Protein AF-A0A8J4BRI2-F1 (afdb_monomer)

Foldseek 3Di:
DDPVVCCVPAVVADPVLLVVQCQQQPPPCCCSGVCSVPVVSSCVLVVLLVPDDLVLLVCCQPPVVPGDDHDCSQKDWDQDDDPSPDIGIDGRHNVSVVSSVVNVQVVVVVLVQVPFDWKFFPDAFDDDDDPDRDTDTDGQQAPGEAEDCDLLVLLVDDARYKYAHPDCPQQAARIDGEAAEGEDEDADADQAGPAVSVVSNRVSHNDQHEYEYEYEPVCQVPHDDHPPDDSSYTYMYGYDPPD

Mean predicted aligned error: 14.37 Å

Radius of gyration: 24.37 Å; Cα contacts (8 Å, |Δi|>4): 389; chains: 1; bounding box: 52×41×73 Å

Sequence (243 aa):
MSRFLRIRLYPHLSDATVRDLVWKWDNIPRYVFEKAMETPAQDSLKEALEQCEWQDVINCISAPDSAPHTSHKLVHLEVVGNHYDEKVMKPASPYVMEEMERKAGTDHIRQLQSLIHLVRQLGAPKTAHSSEDKVIPFKLQCAGVHKFYKLEEVRQQVNEIYCVPPSHNFPAVDSIMQPEFLFQITTTQKSKVPLDGLLAASRQLHGTPKLCFVVPSQIFKEYKFVNGIPEDMEQWVLEVPYL

Structure (mmCIF, N/CA/C/O backbone):
data_AF-A0A8J4BRI2-F1
#
_entry.id   AF-A0A8J4BRI2-F1
#
loop_
_atom_site.group_PDB
_atom_site.id
_atom_site.type_symbol
_atom_site.label_atom_id
_atom_site.label_alt_id
_atom_site.label_comp_id
_atom_site.label_asym_id
_atom_site.label_entity_id
_atom_site.label_seq_id
_atom_site.pdbx_PDB_ins_code
_atom_site.Cartn_x
_atom_site.Cartn_y
_atom_site.Cartn_z
_atom_site.occupancy
_atom_site.B_iso_or_equiv
_atom_site.auth_seq_id
_atom_site.auth_comp_id
_atom_site.auth_asym_id
_atom_site.auth_atom_id
_atom_site.pdbx_PDB_model_num
ATOM 1 N N . MET A 1 1 ? 18.956 -9.392 -24.927 1.00 59.81 1 MET A N 1
ATOM 2 C CA . MET A 1 1 ? 19.820 -9.169 -26.117 1.00 59.81 1 MET A CA 1
ATOM 3 C C . MET A 1 1 ? 21.283 -9.190 -25.686 1.00 59.81 1 MET A C 1
ATOM 5 O O . MET A 1 1 ? 21.583 -8.616 -24.646 1.00 59.81 1 MET A O 1
ATOM 9 N N . SER A 1 2 ? 22.189 -9.862 -26.409 1.00 68.25 2 SER A N 1
ATOM 10 C CA . SER A 1 2 ? 23.607 -9.906 -26.010 1.00 68.25 2 SER A CA 1
ATOM 11 C C . SER A 1 2 ? 24.239 -8.506 -26.079 1.00 68.25 2 SER A C 1
ATOM 13 O O . SER A 1 2 ? 23.910 -7.713 -26.966 1.00 68.25 2 SER A O 1
ATOM 15 N N . ARG A 1 3 ? 25.162 -8.192 -25.156 1.00 73.12 3 ARG A N 1
ATOM 16 C CA . ARG A 1 3 ? 25.878 -6.897 -25.095 1.00 73.12 3 ARG A CA 1
ATOM 17 C C . ARG A 1 3 ? 26.480 -6.500 -26.448 1.00 73.12 3 ARG A C 1
ATOM 19 O O . ARG A 1 3 ? 26.468 -5.327 -26.812 1.00 73.12 3 ARG A O 1
ATOM 26 N N . PHE A 1 4 ? 26.948 -7.496 -27.198 1.00 74.44 4 PHE A N 1
ATOM 27 C CA . PHE A 1 4 ? 27.516 -7.344 -28.533 1.00 74.44 4 PHE A CA 1
ATOM 28 C C . PHE A 1 4 ? 26.510 -6.791 -29.556 1.00 74.44 4 PHE A C 1
ATOM 30 O O . PHE A 1 4 ? 26.819 -5.836 -30.265 1.00 74.44 4 PHE A O 1
ATOM 37 N N . LEU A 1 5 ? 25.291 -7.341 -29.603 1.00 75.94 5 LEU A N 1
ATOM 38 C CA . LEU A 1 5 ? 24.253 -6.895 -30.540 1.00 75.94 5 LEU A CA 1
ATOM 39 C C . LEU A 1 5 ? 23.776 -5.471 -30.233 1.00 75.94 5 LEU A C 1
ATOM 41 O O . LEU A 1 5 ? 23.574 -4.685 -31.155 1.00 75.94 5 LEU A O 1
ATOM 45 N N . ARG A 1 6 ? 23.675 -5.107 -28.947 1.00 82.25 6 ARG A N 1
ATOM 46 C CA . ARG A 1 6 ? 23.330 -3.736 -28.536 1.00 82.25 6 ARG A CA 1
ATOM 47 C C . ARG A 1 6 ? 24.341 -2.719 -29.047 1.00 82.25 6 ARG A C 1
ATOM 49 O O . ARG A 1 6 ? 23.932 -1.766 -29.693 1.00 82.25 6 ARG A O 1
ATOM 56 N N . ILE A 1 7 ? 25.635 -2.920 -28.791 1.00 86.38 7 ILE A N 1
ATOM 57 C CA . ILE A 1 7 ? 26.674 -1.957 -29.200 1.00 86.38 7 ILE A CA 1
ATOM 58 C C . ILE A 1 7 ? 26.655 -1.746 -30.718 1.00 86.38 7 ILE A C 1
ATOM 60 O O . ILE A 1 7 ? 26.888 -0.638 -31.187 1.00 86.38 7 ILE A O 1
ATOM 64 N N . ARG A 1 8 ? 26.354 -2.797 -31.487 1.00 87.88 8 ARG A N 1
ATOM 65 C CA . ARG A 1 8 ? 26.357 -2.733 -32.949 1.00 87.88 8 ARG A CA 1
ATOM 66 C C . ARG A 1 8 ? 25.118 -2.059 -33.540 1.00 87.88 8 ARG A C 1
ATOM 68 O O . ARG A 1 8 ? 25.255 -1.341 -34.522 1.00 87.88 8 ARG A O 1
ATOM 75 N N . LEU A 1 9 ? 23.935 -2.306 -32.977 1.00 88.44 9 LEU A N 1
ATOM 76 C CA . LEU A 1 9 ? 22.666 -1.783 -33.505 1.00 88.44 9 LEU A CA 1
ATOM 77 C C . LEU A 1 9 ? 22.273 -0.433 -32.890 1.00 88.44 9 LEU A C 1
ATOM 79 O O . LEU A 1 9 ? 21.676 0.399 -33.562 1.00 88.44 9 LEU A O 1
ATOM 83 N N . TYR A 1 10 ? 22.643 -0.199 -31.632 1.00 91.19 10 TYR A N 1
ATOM 84 C CA . TYR A 1 10 ? 22.270 0.984 -30.858 1.00 91.19 10 TYR A CA 1
ATOM 85 C C . TYR A 1 10 ? 23.488 1.566 -30.112 1.00 91.19 10 TYR A C 1
ATOM 87 O O . TYR A 1 10 ? 23.489 1.630 -28.880 1.00 91.19 10 TYR A O 1
ATOM 95 N N . PRO A 1 11 ? 24.548 1.996 -30.829 1.00 92.50 11 PRO A N 1
ATOM 96 C CA . PRO A 1 11 ? 25.799 2.461 -30.216 1.00 92.50 11 PRO A CA 1
ATOM 97 C C . PRO A 1 11 ? 25.633 3.732 -29.373 1.00 92.50 11 PRO A C 1
ATOM 99 O O . PRO A 1 11 ? 26.428 3.985 -28.473 1.00 92.50 11 PRO A O 1
ATOM 102 N N . HIS A 1 12 ? 24.599 4.524 -29.659 1.00 91.50 12 HIS A N 1
ATOM 103 C CA . HIS A 1 12 ? 24.279 5.756 -28.943 1.00 91.50 12 HIS A CA 1
ATOM 104 C C . HIS A 1 12 ? 23.643 5.502 -27.564 1.00 91.50 12 HIS A C 1
ATOM 106 O O . HIS A 1 12 ? 23.596 6.412 -26.740 1.00 91.50 12 HIS A O 1
ATOM 112 N N . LEU A 1 13 ? 23.166 4.281 -27.284 1.00 93.81 13 LEU A N 1
ATOM 113 C CA . LEU A 1 13 ? 22.538 3.945 -26.007 1.00 93.81 13 LEU A CA 1
ATOM 114 C C . LEU A 1 13 ? 23.567 3.434 -25.005 1.00 93.81 13 LEU A C 1
ATOM 116 O O . LEU A 1 13 ? 24.199 2.393 -25.204 1.00 93.81 13 LEU A O 1
ATOM 120 N N . SER A 1 14 ? 23.689 4.134 -23.878 1.00 92.94 14 SER A N 1
ATOM 121 C CA . SER A 1 14 ? 24.557 3.715 -22.778 1.00 92.94 14 SER A CA 1
ATOM 122 C C . SER A 1 14 ? 24.028 2.450 -22.083 1.00 92.94 14 SER A C 1
ATOM 124 O O . SER A 1 14 ? 22.833 2.155 -22.114 1.00 92.94 14 SER A O 1
ATOM 126 N N . ASP A 1 15 ? 24.913 1.698 -21.414 1.00 90.88 15 ASP A N 1
ATOM 127 C CA . ASP A 1 15 ? 24.491 0.535 -20.612 1.00 90.88 15 ASP A CA 1
ATOM 128 C C . ASP A 1 15 ? 23.542 0.954 -19.469 1.00 90.88 15 ASP A C 1
ATOM 130 O O . ASP A 1 15 ? 22.660 0.189 -19.088 1.00 90.88 15 ASP A O 1
ATOM 134 N N . ALA A 1 16 ? 23.711 2.165 -18.925 1.00 93.50 16 ALA A N 1
ATOM 135 C CA . ALA A 1 16 ? 22.846 2.702 -17.876 1.00 93.50 16 ALA A CA 1
ATOM 136 C C . ALA A 1 16 ? 21.438 3.006 -18.404 1.00 93.50 16 ALA A C 1
ATOM 138 O O . ALA A 1 16 ? 20.463 2.573 -17.801 1.00 93.50 16 ALA A O 1
ATOM 139 N N . THR A 1 17 ? 21.344 3.660 -19.565 1.00 93.81 17 THR A N 1
ATOM 140 C CA . THR A 1 17 ? 20.072 3.946 -20.244 1.00 93.81 17 THR A CA 1
ATOM 141 C C . THR A 1 17 ? 19.307 2.661 -20.537 1.00 93.81 17 THR A C 1
ATOM 143 O O . THR A 1 17 ? 18.128 2.566 -20.232 1.00 93.81 17 THR A O 1
ATOM 146 N N . VAL A 1 18 ? 19.978 1.640 -21.077 1.00 92.75 18 VAL A N 1
ATOM 147 C CA . VAL A 1 18 ? 19.318 0.362 -21.377 1.00 92.75 18 VAL A CA 1
ATOM 148 C C . VAL A 1 18 ? 18.819 -0.317 -20.106 1.00 92.75 18 VAL A C 1
ATOM 150 O O . VAL A 1 18 ? 17.719 -0.851 -20.114 1.00 92.75 18 VAL A O 1
ATOM 153 N N . ARG A 1 19 ? 19.585 -0.291 -19.007 1.00 92.62 19 ARG A N 1
ATOM 154 C CA . ARG A 1 19 ? 19.123 -0.856 -17.729 1.00 92.62 19 ARG A CA 1
ATOM 155 C C . ARG A 1 19 ? 17.896 -0.132 -17.182 1.00 92.62 19 ARG A C 1
ATOM 157 O O . ARG A 1 19 ? 16.965 -0.806 -16.764 1.00 92.62 19 ARG A O 1
ATOM 164 N N . ASP A 1 20 ? 17.890 1.199 -17.213 1.00 94.69 20 ASP A N 1
ATOM 165 C CA . ASP A 1 20 ? 16.733 2.001 -16.795 1.00 94.69 20 ASP A CA 1
ATOM 166 C C . ASP A 1 20 ? 15.495 1.681 -17.645 1.00 94.69 20 ASP A C 1
ATOM 168 O O . ASP A 1 20 ? 14.417 1.417 -17.118 1.00 94.69 20 ASP A O 1
ATOM 172 N N . LEU A 1 21 ? 15.661 1.604 -18.967 1.00 95.38 21 LEU A N 1
ATOM 173 C CA . LEU A 1 21 ? 14.559 1.296 -19.871 1.00 95.38 21 LEU A CA 1
ATOM 174 C C . LEU A 1 21 ? 14.070 -0.150 -19.748 1.00 95.38 21 LEU A C 1
ATOM 176 O O . LEU A 1 21 ? 12.869 -0.370 -19.837 1.00 95.38 21 LEU A O 1
ATOM 180 N N . VAL A 1 22 ? 14.957 -1.121 -19.507 1.00 93.31 22 VAL A N 1
ATOM 181 C CA . VAL A 1 22 ? 14.558 -2.504 -19.188 1.00 93.31 22 VAL A CA 1
ATOM 182 C C . VAL A 1 22 ? 13.815 -2.548 -17.859 1.00 93.31 22 VAL A C 1
ATOM 184 O O . VAL A 1 22 ? 12.837 -3.263 -17.730 1.00 93.31 22 VAL A O 1
ATOM 187 N N . TRP A 1 23 ? 14.218 -1.769 -16.862 1.00 94.56 23 TRP A N 1
ATOM 188 C CA . TRP A 1 23 ? 13.475 -1.723 -15.606 1.00 94.56 23 TRP A CA 1
ATOM 189 C C . TRP A 1 23 ? 12.058 -1.144 -15.792 1.00 94.56 23 TRP A C 1
ATOM 191 O O . TRP A 1 23 ? 11.100 -1.688 -15.242 1.00 94.56 23 TRP A O 1
ATOM 201 N N . LYS A 1 24 ? 11.904 -0.113 -16.637 1.00 95.06 24 LYS A N 1
ATOM 202 C CA . LYS A 1 24 ? 10.612 0.531 -16.947 1.00 95.06 24 LYS A CA 1
ATOM 203 C C . LYS A 1 24 ? 9.699 -0.296 -17.846 1.00 95.06 24 LYS A C 1
ATOM 205 O O . LYS A 1 24 ? 8.514 -0.431 -17.556 1.00 95.06 24 LYS A O 1
ATOM 210 N N . TRP A 1 25 ? 10.241 -0.826 -18.935 1.00 94.19 25 TRP A N 1
ATOM 211 C CA . TRP A 1 25 ? 9.489 -1.447 -20.030 1.00 94.19 25 TRP A CA 1
ATOM 212 C C . TRP A 1 25 ? 9.693 -2.959 -20.123 1.00 94.19 25 TRP A C 1
ATOM 214 O O . TRP A 1 25 ? 9.248 -3.573 -21.091 1.00 94.19 25 TRP A O 1
ATOM 224 N N . ASP A 1 26 ? 10.395 -3.549 -19.154 1.00 90.31 26 ASP A N 1
ATOM 225 C CA . ASP A 1 26 ? 10.839 -4.941 -19.177 1.00 90.31 26 ASP A CA 1
ATOM 226 C C . ASP A 1 26 ? 11.520 -5.290 -20.514 1.00 90.31 26 ASP A C 1
ATOM 228 O O . ASP A 1 26 ? 12.378 -4.558 -21.019 1.00 90.31 26 ASP A O 1
ATOM 232 N N . ASN A 1 27 ? 11.142 -6.406 -21.126 1.00 84.94 27 ASN A N 1
ATOM 233 C CA . ASN A 1 27 ? 11.727 -6.890 -22.361 1.00 84.94 27 ASN A CA 1
ATOM 234 C C . ASN A 1 27 ? 10.888 -6.478 -23.573 1.00 84.94 27 ASN A C 1
ATOM 236 O O . ASN A 1 27 ? 10.623 -7.320 -24.427 1.00 84.94 27 ASN A O 1
ATOM 240 N N . ILE A 1 28 ? 10.481 -5.205 -23.680 1.00 90.69 28 ILE A N 1
ATOM 241 C CA . ILE A 1 28 ? 9.863 -4.662 -24.902 1.00 90.69 28 ILE A CA 1
ATOM 242 C C . ILE A 1 28 ? 10.925 -3.912 -25.736 1.00 90.69 28 ILE A C 1
ATOM 244 O O . ILE A 1 28 ? 11.132 -2.711 -25.534 1.00 90.69 28 ILE A O 1
ATOM 248 N N . PRO A 1 29 ? 11.583 -4.562 -26.728 1.00 89.44 29 PRO A N 1
ATOM 249 C CA . PRO A 1 29 ? 12.677 -3.968 -27.501 1.00 89.44 29 PRO A CA 1
ATOM 250 C C . PRO A 1 29 ? 12.360 -2.610 -28.121 1.00 89.44 29 PRO A C 1
ATOM 252 O O . PRO A 1 29 ? 13.239 -1.756 -28.211 1.00 89.44 29 PRO A O 1
ATOM 255 N N . ARG A 1 30 ? 11.105 -2.402 -28.533 1.00 93.19 30 ARG A N 1
ATOM 256 C CA . ARG A 1 30 ? 10.661 -1.147 -29.142 1.00 93.19 30 ARG A CA 1
ATOM 257 C C . ARG A 1 30 ? 10.885 0.042 -28.209 1.00 93.19 30 ARG A C 1
ATOM 259 O O . ARG A 1 30 ? 11.416 1.049 -28.648 1.00 93.19 30 ARG A O 1
ATOM 266 N N . TYR A 1 31 ? 10.527 -0.066 -26.932 1.00 95.00 31 TYR A N 1
ATOM 267 C CA . TYR A 1 31 ? 10.697 1.037 -25.979 1.00 95.00 31 TYR A CA 1
ATOM 268 C C . TYR A 1 31 ? 12.099 1.085 -25.369 1.00 95.00 31 TYR A C 1
ATOM 270 O O . TYR A 1 31 ? 12.579 2.165 -25.035 1.00 95.00 31 TYR A O 1
ATOM 278 N N . VAL A 1 32 ? 12.774 -0.066 -25.283 1.00 94.19 32 VAL A N 1
ATOM 279 C CA . VAL A 1 32 ? 14.136 -0.167 -24.739 1.00 94.19 32 VAL A CA 1
ATOM 280 C C . VAL A 1 32 ? 15.203 0.329 -25.715 1.00 94.19 32 VAL A C 1
ATOM 282 O O . VAL A 1 32 ? 16.225 0.861 -25.284 1.00 94.19 32 VAL A O 1
ATOM 285 N N . PHE A 1 33 ? 14.995 0.152 -27.021 1.00 93.50 33 PHE A N 1
ATOM 286 C CA . PHE A 1 33 ? 16.012 0.444 -28.031 1.00 93.50 33 PHE A CA 1
ATOM 287 C C . PHE A 1 33 ? 15.534 1.420 -29.102 1.00 93.50 33 PHE A C 1
ATOM 289 O O . PHE A 1 33 ? 16.116 2.488 -29.248 1.00 93.50 33 PHE A O 1
ATOM 296 N N . GLU A 1 34 ? 14.484 1.070 -29.846 1.00 92.94 34 GLU A N 1
ATOM 297 C CA . GLU A 1 34 ? 14.027 1.853 -31.006 1.00 92.94 34 GLU A CA 1
ATOM 298 C C . GLU A 1 34 ? 13.565 3.256 -30.597 1.00 92.94 34 GLU A C 1
ATOM 300 O O . GLU A 1 34 ? 13.995 4.246 -31.175 1.00 92.94 34 GLU A O 1
ATOM 305 N N . LYS A 1 35 ? 12.769 3.334 -29.529 1.00 95.25 35 LYS A N 1
ATOM 306 C CA . LYS A 1 35 ? 12.165 4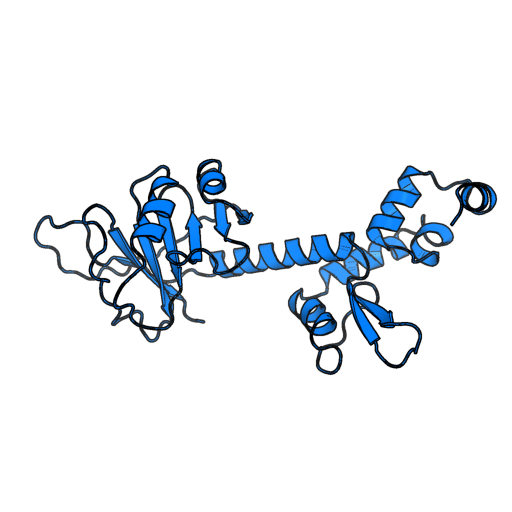.564 -29.009 1.00 95.25 35 LYS A CA 1
ATOM 307 C C . LYS A 1 35 ? 12.864 5.099 -27.765 1.00 95.25 35 LYS A C 1
ATOM 309 O O . LYS A 1 35 ? 12.296 5.899 -27.025 1.00 95.25 35 LYS A O 1
ATOM 314 N N . ALA A 1 36 ? 14.085 4.644 -27.499 1.00 94.19 36 ALA A N 1
ATOM 315 C CA . ALA A 1 36 ? 14.807 4.955 -26.268 1.00 94.19 36 ALA A CA 1
ATOM 316 C C . ALA A 1 36 ? 15.003 6.467 -26.048 1.00 94.19 36 ALA A C 1
ATOM 318 O O . ALA A 1 36 ? 14.996 6.929 -24.912 1.00 94.19 36 ALA A O 1
ATOM 319 N N . MET A 1 37 ? 15.168 7.226 -27.136 1.00 93.06 37 MET A N 1
ATOM 320 C CA . MET A 1 37 ? 15.368 8.682 -27.121 1.00 93.06 37 MET A CA 1
ATOM 321 C C . MET A 1 37 ? 14.101 9.469 -27.503 1.00 93.06 37 MET A C 1
ATOM 323 O O . MET A 1 37 ? 14.148 10.689 -27.630 1.00 93.06 37 MET A O 1
ATOM 327 N N . GLU A 1 38 ? 12.968 8.791 -27.708 1.00 95.69 38 GLU A N 1
ATOM 328 C CA . GLU A 1 38 ? 11.700 9.430 -28.061 1.00 95.69 38 GLU A CA 1
ATOM 329 C C . GLU A 1 38 ? 10.915 9.777 -26.795 1.00 95.69 38 GLU A C 1
ATOM 331 O O . GLU A 1 38 ? 10.168 8.948 -26.273 1.00 95.69 38 GLU A O 1
ATOM 336 N N . THR A 1 39 ? 11.040 11.017 -26.320 1.00 95.50 39 THR A N 1
ATOM 337 C CA . THR A 1 39 ? 10.340 11.492 -25.116 1.00 95.50 39 THR A CA 1
ATOM 338 C C . THR A 1 39 ? 8.839 11.170 -25.114 1.00 95.50 39 THR A C 1
ATOM 340 O O . THR A 1 39 ? 8.399 10.552 -24.151 1.00 95.50 39 THR A O 1
ATOM 343 N N . PRO A 1 40 ? 8.053 11.420 -26.188 1.00 96.31 40 PRO A N 1
ATOM 344 C CA . PRO A 1 40 ? 6.623 11.088 -26.180 1.00 96.31 40 PRO A CA 1
ATOM 345 C C . PRO A 1 40 ? 6.342 9.587 -26.020 1.00 96.31 40 PRO A C 1
ATOM 347 O O . PRO A 1 40 ? 5.355 9.181 -25.411 1.00 96.31 40 PRO A O 1
ATOM 350 N N . ALA A 1 41 ? 7.213 8.729 -26.559 1.00 92.94 41 ALA A N 1
ATOM 351 C CA . ALA A 1 41 ? 7.067 7.290 -26.399 1.00 92.94 41 ALA A CA 1
ATOM 352 C C . ALA A 1 41 ? 7.376 6.852 -24.965 1.00 92.94 41 ALA A C 1
ATOM 354 O O . ALA A 1 41 ? 6.666 5.999 -24.432 1.00 92.94 41 ALA A O 1
ATOM 355 N N . GLN A 1 42 ? 8.399 7.445 -24.347 1.00 96.19 42 GLN A N 1
ATOM 356 C CA . GLN A 1 42 ? 8.775 7.176 -22.960 1.00 96.19 42 GLN A CA 1
ATOM 357 C C . GLN A 1 42 ? 7.717 7.693 -21.974 1.00 96.19 42 GLN A C 1
ATOM 359 O O . GLN A 1 42 ? 7.300 6.960 -21.076 1.00 96.19 42 GLN A O 1
ATOM 364 N N . ASP A 1 43 ? 7.206 8.903 -22.200 1.00 95.19 43 ASP A N 1
ATOM 365 C CA . ASP A 1 43 ? 6.168 9.528 -21.377 1.00 95.19 43 ASP A CA 1
ATOM 366 C C . A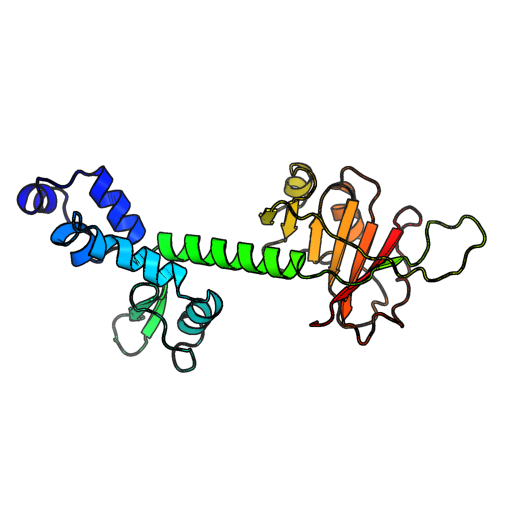SP A 1 43 ? 4.838 8.772 -21.448 1.00 95.19 43 ASP A C 1
ATOM 368 O O . ASP A 1 43 ? 4.088 8.762 -20.477 1.00 95.19 43 ASP A O 1
ATOM 372 N N . SER A 1 44 ? 4.578 8.027 -22.528 1.00 95.44 44 SER A N 1
ATOM 373 C CA . SER A 1 44 ? 3.342 7.245 -22.656 1.00 95.44 44 SER A CA 1
ATOM 374 C C . SER A 1 44 ? 3.155 6.160 -21.581 1.00 95.44 44 SER A C 1
ATOM 376 O O . SER A 1 44 ? 2.024 5.723 -21.352 1.00 95.44 44 SER A O 1
ATOM 378 N N . LEU A 1 45 ? 4.229 5.706 -20.913 1.00 95.25 45 LEU A N 1
ATOM 379 C CA . LEU A 1 45 ? 4.114 4.845 -19.726 1.00 95.25 45 LEU A CA 1
ATOM 380 C C . LEU A 1 45 ? 3.659 5.643 -18.509 1.00 95.25 45 LEU A C 1
ATOM 382 O O . LEU A 1 45 ? 2.778 5.201 -17.778 1.00 95.25 45 LEU A O 1
ATOM 386 N N . LYS A 1 46 ? 4.244 6.826 -18.316 1.00 92.94 46 LYS A N 1
ATOM 387 C CA . LYS A 1 46 ? 3.891 7.732 -17.226 1.00 92.94 46 LYS A CA 1
ATOM 388 C C . LYS A 1 46 ? 2.434 8.177 -17.341 1.00 92.94 46 LYS A C 1
ATOM 390 O O . LYS A 1 46 ? 1.706 8.089 -16.362 1.00 92.94 46 LYS A O 1
ATOM 395 N N . GLU A 1 47 ? 1.991 8.556 -18.535 1.00 94.19 47 GLU A N 1
ATOM 396 C CA . GLU A 1 47 ? 0.593 8.908 -18.804 1.00 94.19 47 GLU A CA 1
ATOM 397 C C . GLU A 1 47 ? -0.353 7.741 -18.501 1.00 94.19 47 GLU A C 1
ATOM 399 O O . GLU A 1 47 ? -1.373 7.924 -17.841 1.00 94.19 47 GLU A O 1
ATOM 404 N N . ALA A 1 48 ? 0.002 6.523 -18.930 1.00 93.69 48 ALA A N 1
ATOM 405 C CA . ALA A 1 48 ? -0.795 5.335 -18.632 1.00 93.69 48 ALA A CA 1
ATOM 406 C C . ALA A 1 48 ? -0.889 5.081 -17.123 1.00 93.69 48 ALA A C 1
ATOM 408 O O . ALA A 1 48 ? -1.968 4.768 -16.630 1.00 93.69 48 ALA A O 1
ATOM 409 N N . LEU A 1 49 ? 0.222 5.245 -16.397 1.00 91.88 49 LEU A N 1
ATOM 410 C CA . LEU A 1 49 ? 0.235 5.161 -14.942 1.00 91.88 49 LEU A CA 1
ATOM 411 C C . LEU A 1 49 ? -0.663 6.242 -14.334 1.00 91.88 49 LEU A C 1
ATOM 413 O O . LEU A 1 49 ? -1.421 5.940 -13.425 1.00 91.88 49 LEU A O 1
ATOM 417 N N . GLU A 1 50 ? -0.571 7.496 -14.766 1.00 90.31 50 GLU A N 1
ATOM 418 C CA . GLU A 1 50 ? -1.344 8.615 -14.206 1.00 90.31 50 GLU A CA 1
ATOM 419 C C . GLU A 1 50 ? -2.853 8.488 -14.427 1.00 90.31 50 GLU A C 1
ATOM 421 O O . GLU A 1 50 ? -3.618 8.894 -13.559 1.00 90.31 50 GLU A O 1
ATOM 426 N N . GLN A 1 51 ? -3.272 7.917 -15.556 1.00 88.94 51 GLN A N 1
ATOM 427 C CA . GLN A 1 51 ? -4.682 7.797 -15.930 1.00 88.94 51 GLN A CA 1
ATOM 428 C C . GLN A 1 51 ? -5.370 6.539 -15.388 1.00 88.94 51 GLN A C 1
ATOM 430 O O . GLN A 1 51 ? -6.584 6.421 -15.533 1.00 88.94 51 GLN A O 1
ATOM 435 N N . CYS A 1 52 ? -4.630 5.583 -14.817 1.00 87.88 52 CYS A N 1
ATOM 436 C CA . CYS A 1 52 ? -5.224 4.353 -14.304 1.00 87.88 52 CYS A CA 1
ATOM 437 C C . CYS A 1 52 ? -5.581 4.442 -12.814 1.00 87.88 52 CYS A C 1
ATOM 439 O O . CYS A 1 52 ? -4.782 4.912 -11.997 1.00 87.88 52 CYS A O 1
ATOM 441 N N . GLU A 1 53 ? -6.718 3.848 -12.456 1.00 85.19 53 GLU A N 1
ATOM 442 C CA . GLU A 1 53 ? -7.000 3.434 -11.083 1.00 85.19 53 GLU A CA 1
ATOM 443 C C . GLU A 1 53 ? -6.243 2.132 -10.797 1.00 85.19 53 GLU A C 1
ATOM 445 O O . GLU A 1 53 ? -6.240 1.198 -11.605 1.00 85.19 53 GLU A O 1
ATOM 450 N N . TRP A 1 54 ? -5.564 2.043 -9.653 1.00 82.81 54 TRP A N 1
ATOM 451 C CA . TRP A 1 54 ? -4.724 0.875 -9.367 1.00 82.81 54 TRP A CA 1
ATOM 452 C C . TRP A 1 54 ? -5.556 -0.405 -9.182 1.00 82.81 54 TRP A C 1
ATOM 454 O O . TRP A 1 54 ? -5.081 -1.496 -9.503 1.00 82.81 54 TRP A O 1
ATOM 464 N N . GLN A 1 55 ? -6.808 -0.289 -8.720 1.00 82.69 55 GLN A N 1
ATOM 465 C CA . GLN A 1 55 ? -7.723 -1.425 -8.594 1.00 82.69 55 GLN A CA 1
ATOM 466 C C . GLN A 1 55 ? -8.047 -2.042 -9.952 1.00 82.69 55 GLN A C 1
ATOM 468 O O . GLN A 1 55 ? -8.125 -3.263 -10.047 1.00 82.69 55 GLN A O 1
ATOM 473 N N . ASP A 1 56 ? -8.179 -1.236 -11.005 1.00 85.19 56 ASP A N 1
ATOM 474 C CA . ASP A 1 56 ? -8.475 -1.738 -12.349 1.00 85.19 56 ASP A CA 1
ATOM 475 C C . ASP A 1 56 ? -7.337 -2.621 -12.869 1.00 85.19 56 ASP A C 1
ATOM 477 O O . ASP A 1 56 ? -7.575 -3.701 -13.414 1.00 85.19 56 ASP A O 1
ATOM 481 N N . VAL A 1 57 ? -6.091 -2.219 -12.598 1.00 84.56 57 VAL A N 1
ATOM 482 C CA . VAL A 1 57 ? -4.890 -2.990 -12.945 1.00 84.56 57 VAL A CA 1
ATOM 483 C C . VAL A 1 57 ? -4.847 -4.320 -12.185 1.00 84.56 57 VAL A C 1
ATOM 485 O O . VAL A 1 57 ? -4.595 -5.368 -12.783 1.00 84.56 57 VAL A O 1
ATOM 488 N N . ILE A 1 58 ? -5.138 -4.310 -10.880 1.00 81.00 58 ILE A N 1
ATOM 489 C CA . ILE A 1 58 ? -5.169 -5.528 -10.050 1.00 81.00 58 ILE A CA 1
ATOM 490 C C . ILE A 1 58 ? -6.317 -6.460 -10.447 1.00 81.00 58 ILE A C 1
ATOM 492 O O . ILE A 1 58 ? -6.127 -7.679 -10.510 1.00 81.00 58 ILE A O 1
ATOM 496 N N . ASN A 1 59 ? -7.484 -5.905 -10.768 1.00 83.19 59 ASN A N 1
ATOM 497 C CA . ASN A 1 59 ? -8.622 -6.663 -11.274 1.00 83.19 59 ASN A CA 1
ATOM 498 C C . ASN A 1 59 ? -8.276 -7.321 -12.610 1.00 83.19 59 ASN A C 1
ATOM 500 O O . ASN A 1 59 ? -8.595 -8.489 -12.811 1.00 83.19 59 ASN A O 1
ATOM 504 N N . CYS A 1 60 ? -7.553 -6.622 -13.490 1.00 86.06 60 CYS A N 1
ATOM 505 C CA . CYS A 1 60 ? -7.087 -7.182 -14.757 1.00 86.06 60 CYS A CA 1
ATOM 506 C C . CYS A 1 60 ? -6.125 -8.364 -14.561 1.00 86.06 60 CYS A C 1
ATOM 508 O O . CYS A 1 60 ? -6.185 -9.333 -15.310 1.00 86.06 60 CYS A O 1
ATOM 510 N N . ILE A 1 61 ? -5.281 -8.325 -13.528 1.00 84.06 61 ILE A N 1
ATOM 511 C CA . ILE A 1 61 ? -4.371 -9.427 -13.180 1.00 84.06 61 ILE A CA 1
ATOM 512 C C . ILE A 1 61 ? -5.129 -10.619 -12.578 1.00 84.06 61 ILE A C 1
ATOM 514 O O . ILE A 1 61 ? -4.871 -11.765 -12.939 1.00 84.06 61 ILE A O 1
ATOM 518 N N . SER A 1 62 ? -6.069 -10.350 -11.672 1.00 79.25 62 SER A N 1
ATOM 519 C CA . SER A 1 62 ? -6.715 -11.380 -10.845 1.00 79.25 62 SER A CA 1
ATOM 520 C C . SER A 1 62 ? -7.942 -12.016 -11.504 1.00 79.25 62 SER A C 1
ATOM 522 O O . SER A 1 62 ? -8.253 -13.175 -11.245 1.00 79.25 62 SER A O 1
ATOM 524 N N . ALA A 1 63 ? -8.654 -11.256 -12.338 1.00 81.88 63 ALA A N 1
ATOM 525 C CA . ALA A 1 63 ? -9.891 -11.651 -13.007 1.00 81.88 63 ALA A CA 1
ATOM 526 C C . ALA A 1 63 ? -9.980 -11.016 -14.417 1.00 81.88 63 ALA A C 1
ATOM 528 O O . ALA A 1 63 ? -10.881 -10.213 -14.684 1.00 81.88 63 ALA A O 1
ATOM 529 N N . PRO A 1 64 ? -9.057 -11.361 -15.338 1.00 77.19 64 PRO A N 1
ATOM 530 C CA . PRO A 1 64 ? -8.892 -10.683 -16.628 1.00 77.19 64 PRO A CA 1
ATOM 531 C C . PRO A 1 64 ? -10.150 -10.660 -17.500 1.00 77.19 64 PRO A C 1
ATOM 533 O O . PRO A 1 64 ? -10.377 -9.684 -18.208 1.00 77.19 64 PRO A O 1
ATOM 536 N N . ASP A 1 65 ? -10.983 -11.700 -17.434 1.00 78.19 65 ASP A N 1
ATOM 537 C CA . ASP A 1 65 ? -12.187 -11.818 -18.266 1.00 78.19 65 ASP A CA 1
ATOM 538 C C . ASP A 1 65 ? -13.344 -10.916 -17.800 1.00 78.19 65 ASP A C 1
ATOM 540 O O . ASP A 1 65 ? -14.316 -10.729 -18.528 1.00 78.19 65 ASP A O 1
ATOM 544 N N . SER A 1 66 ? -13.263 -10.364 -16.585 1.00 74.38 66 SER A N 1
ATOM 545 C CA . SER A 1 66 ? -14.297 -9.504 -15.984 1.00 74.38 66 SER A CA 1
ATOM 546 C C . SER A 1 66 ? -13.806 -8.087 -15.676 1.00 74.38 66 SER A C 1
ATOM 548 O O . SER A 1 66 ? -14.582 -7.256 -15.206 1.00 74.38 66 SER A O 1
ATOM 550 N N . ALA A 1 67 ? -12.525 -7.806 -15.911 1.00 72.62 67 ALA A N 1
ATOM 551 C CA . ALA A 1 67 ? -11.909 -6.537 -15.567 1.00 72.62 67 ALA A CA 1
ATOM 552 C C . ALA A 1 67 ? -12.184 -5.441 -16.615 1.00 72.62 67 ALA A C 1
ATOM 554 O O . ALA A 1 67 ? -12.294 -5.734 -17.810 1.00 72.62 67 ALA A O 1
ATOM 555 N N . PRO A 1 68 ? -12.238 -4.163 -16.199 1.00 74.56 68 PRO A N 1
ATOM 556 C CA . PRO A 1 68 ? -12.255 -3.046 -17.134 1.00 74.56 68 PRO A CA 1
ATOM 557 C C . PRO A 1 68 ? -10.979 -3.009 -17.988 1.00 74.56 68 PRO A C 1
ATOM 559 O O . PRO A 1 68 ? -9.917 -3.511 -17.606 1.00 74.56 68 PRO A O 1
ATOM 562 N N . HIS A 1 69 ? -11.082 -2.392 -19.169 1.00 74.62 69 HIS A N 1
ATOM 563 C CA . HIS A 1 69 ? -9.953 -2.258 -20.085 1.00 74.62 69 HIS A CA 1
ATOM 564 C C . HIS A 1 69 ? -8.797 -1.497 -19.426 1.00 74.62 69 HIS A C 1
ATOM 566 O O . HIS A 1 69 ? -8.865 -0.289 -19.224 1.00 74.62 69 HIS A O 1
ATOM 572 N N . THR A 1 70 ? -7.709 -2.215 -19.157 1.00 82.44 70 THR A N 1
ATOM 573 C CA . THR A 1 70 ? -6.454 -1.655 -18.652 1.00 82.44 70 THR A CA 1
ATOM 574 C C . THR A 1 70 ? -5.459 -1.484 -19.798 1.00 82.44 70 THR A C 1
ATOM 576 O O . THR A 1 70 ? -5.412 -2.284 -20.735 1.00 82.44 70 THR A O 1
ATOM 579 N N . SER A 1 71 ? -4.642 -0.430 -19.742 1.00 87.19 71 SER A N 1
ATOM 580 C CA . SER A 1 71 ? -3.593 -0.193 -20.735 1.00 87.19 71 SER A CA 1
ATOM 581 C C . SER A 1 71 ? -2.632 -1.384 -20.817 1.00 87.19 71 SER A C 1
ATOM 583 O O . SER A 1 71 ? -2.033 -1.784 -19.821 1.00 87.19 71 SER A O 1
ATOM 585 N N . HIS A 1 72 ? -2.390 -1.885 -22.030 1.00 87.75 72 HIS A N 1
ATOM 586 C CA . HIS A 1 72 ? -1.394 -2.931 -22.313 1.00 87.75 72 HIS A CA 1
ATOM 587 C C . HIS A 1 72 ? 0.050 -2.513 -21.978 1.00 87.75 72 HIS A C 1
ATOM 589 O O . HIS A 1 72 ? 0.961 -3.325 -22.061 1.00 87.75 72 HIS A O 1
ATOM 595 N N . LYS A 1 73 ? 0.279 -1.236 -21.641 1.00 91.00 73 LYS A N 1
ATOM 596 C CA . LYS A 1 73 ? 1.565 -0.755 -21.119 1.00 91.00 73 LYS A CA 1
ATOM 597 C C . LYS A 1 73 ? 1.750 -1.066 -19.631 1.00 91.00 73 LYS A C 1
ATOM 599 O O . LYS A 1 73 ? 2.860 -0.943 -19.131 1.00 91.00 73 LYS A O 1
ATOM 604 N N . LEU A 1 74 ? 0.669 -1.410 -18.928 1.00 92.25 74 LEU A N 1
ATOM 605 C CA . LEU A 1 74 ? 0.656 -1.688 -17.490 1.00 92.25 74 LEU A CA 1
ATOM 606 C C . LEU A 1 74 ? 0.508 -3.180 -17.186 1.00 92.25 74 LEU A C 1
ATOM 608 O O . LEU A 1 74 ? 0.990 -3.646 -16.157 1.00 92.25 74 LEU A O 1
ATOM 612 N N . VAL A 1 75 ? -0.124 -3.931 -18.088 1.00 91.31 75 VAL A N 1
ATOM 613 C CA . VAL A 1 75 ? -0.330 -5.376 -17.959 1.00 91.31 75 VAL A CA 1
ATOM 614 C C . VAL A 1 75 ? 0.086 -6.103 -19.228 1.00 91.31 75 VAL A C 1
ATOM 616 O O . VAL A 1 75 ? -0.181 -5.644 -20.339 1.00 91.31 75 VAL A O 1
ATOM 619 N N . HIS A 1 76 ? 0.721 -7.257 -19.057 1.00 89.75 76 HIS A N 1
ATOM 620 C CA . HIS A 1 76 ? 1.112 -8.157 -20.132 1.00 89.75 76 HIS A CA 1
ATOM 621 C C . HIS A 1 76 ? 0.415 -9.504 -19.990 1.00 89.75 76 HIS A C 1
ATOM 623 O O . HIS A 1 76 ? 0.248 -10.021 -18.886 1.00 89.75 76 HIS A O 1
ATOM 629 N N . LEU A 1 77 ? 0.084 -10.093 -21.136 1.00 87.81 77 LEU A N 1
ATOM 630 C CA . LEU A 1 77 ? -0.320 -11.488 -21.231 1.00 87.81 77 LEU A CA 1
ATOM 631 C C . LEU A 1 77 ? 0.914 -12.383 -21.146 1.00 87.81 77 LEU A C 1
ATOM 633 O O . LEU A 1 77 ? 1.879 -12.204 -21.890 1.00 87.81 77 LEU A O 1
ATOM 637 N N . GLU A 1 78 ? 0.849 -13.376 -20.276 1.00 85.44 78 GLU A N 1
ATOM 638 C CA . GLU A 1 78 ? 1.826 -14.445 -20.169 1.00 85.44 78 GLU A CA 1
ATOM 639 C C . GLU A 1 78 ? 1.135 -15.783 -20.395 1.00 85.44 78 GLU A C 1
ATOM 641 O O . GLU A 1 78 ? 0.062 -16.050 -19.861 1.00 85.44 78 GLU A O 1
ATOM 646 N N . VAL A 1 79 ? 1.747 -16.618 -21.225 1.00 84.31 79 VAL A N 1
ATOM 647 C CA . VAL A 1 79 ? 1.266 -17.972 -21.481 1.00 84.31 79 VAL A CA 1
ATOM 648 C C . VAL A 1 79 ? 1.804 -18.886 -20.390 1.00 84.31 79 VAL A C 1
ATOM 650 O O . VAL A 1 79 ? 3.006 -18.887 -20.120 1.00 84.31 79 VAL A O 1
ATOM 653 N N . VAL A 1 80 ? 0.919 -19.667 -19.775 1.00 78.44 80 VAL A N 1
ATOM 654 C CA . VAL A 1 80 ? 1.295 -20.649 -18.761 1.00 78.44 80 VAL A CA 1
ATOM 655 C C . VAL A 1 80 ? 1.643 -21.966 -19.445 1.00 78.44 80 VAL A C 1
ATOM 657 O O . VAL A 1 80 ? 0.863 -22.533 -20.210 1.00 78.44 80 VAL A O 1
ATOM 660 N N . GLY A 1 81 ? 2.845 -22.463 -19.158 1.00 76.69 81 GLY A N 1
ATOM 661 C CA . GLY A 1 81 ? 3.343 -23.717 -19.714 1.00 76.69 81 GLY A CA 1
ATOM 662 C C . GLY A 1 81 ? 3.659 -23.652 -21.212 1.00 76.69 81 GLY A C 1
ATOM 663 O O . GLY A 1 81 ? 3.700 -22.594 -21.833 1.00 76.69 81 GLY A O 1
ATOM 664 N N . ASN A 1 82 ? 3.914 -24.822 -21.799 1.00 78.56 82 ASN A N 1
ATOM 665 C CA . ASN A 1 82 ? 4.349 -24.945 -23.197 1.00 78.56 82 ASN A CA 1
ATOM 666 C C . ASN A 1 82 ? 3.195 -25.185 -24.179 1.00 78.56 82 ASN A C 1
ATOM 668 O O . ASN A 1 82 ? 3.438 -25.357 -25.373 1.00 78.56 82 ASN A O 1
ATOM 672 N N . HIS A 1 83 ? 1.960 -25.251 -23.683 1.00 71.75 83 HIS A N 1
ATOM 673 C CA . HIS A 1 83 ? 0.819 -25.705 -24.472 1.00 71.75 83 HIS A CA 1
ATOM 674 C C . HIS A 1 83 ? -0.055 -24.568 -25.006 1.00 71.75 83 HIS A C 1
ATOM 676 O O . HIS A 1 83 ? -0.900 -24.829 -25.841 1.00 71.75 83 HIS A O 1
ATOM 682 N N . TYR A 1 84 ? 0.199 -23.306 -24.636 1.00 74.88 84 TYR A N 1
ATOM 683 C CA . TYR A 1 84 ? -0.567 -22.136 -25.109 1.00 74.88 84 TYR A CA 1
ATOM 684 C C . TYR A 1 84 ? -2.066 -22.137 -24.757 1.00 74.88 84 TYR A C 1
ATOM 686 O O . TYR A 1 84 ? -2.786 -21.225 -25.163 1.00 74.88 84 TYR A O 1
ATOM 694 N N . ASP A 1 85 ? -2.511 -23.106 -23.960 1.00 78.81 85 ASP A N 1
ATOM 695 C CA . ASP A 1 85 ? -3.915 -23.307 -23.596 1.00 78.81 85 ASP A CA 1
ATOM 696 C C . ASP A 1 85 ? -4.357 -22.401 -22.437 1.00 78.81 85 ASP A C 1
ATOM 698 O O . ASP A 1 85 ? -5.538 -22.093 -22.289 1.00 78.81 85 ASP A O 1
ATOM 702 N N . GLU A 1 86 ? -3.400 -21.940 -21.629 1.00 79.81 86 GLU A N 1
ATOM 703 C CA . GLU A 1 86 ? -3.635 -21.108 -20.454 1.00 79.81 86 GLU A CA 1
ATOM 704 C C . GLU A 1 86 ? -2.864 -19.792 -20.565 1.00 79.81 86 GLU A C 1
ATOM 706 O O . GLU A 1 86 ? -1.693 -19.747 -20.955 1.00 79.81 86 GLU A O 1
ATOM 711 N N . LYS A 1 87 ? -3.530 -18.695 -20.200 1.00 82.56 87 LYS A N 1
ATOM 712 C CA . LYS A 1 87 ? -2.949 -17.353 -20.166 1.00 82.56 87 LYS A CA 1
ATOM 713 C C . LYS A 1 87 ? -3.238 -16.708 -18.819 1.00 82.56 87 LYS A C 1
ATOM 715 O O . LYS A 1 87 ? -4.343 -16.827 -18.295 1.00 82.56 87 LYS A O 1
ATOM 720 N N . VAL A 1 88 ? -2.265 -15.980 -18.300 1.00 86.38 88 VAL A N 1
ATOM 721 C CA . VAL A 1 88 ? -2.403 -15.123 -17.125 1.00 86.38 88 VAL A CA 1
ATOM 722 C C . VAL A 1 88 ? -2.044 -13.695 -17.500 1.00 86.38 88 VAL A C 1
ATOM 724 O O . VAL A 1 88 ? -1.308 -13.447 -18.457 1.00 86.38 88 VAL A O 1
ATOM 727 N N . MET A 1 89 ? -2.587 -12.742 -16.756 1.00 88.62 89 MET A N 1
ATOM 728 C CA . MET A 1 89 ? -2.154 -11.354 -16.823 1.00 88.62 89 MET A CA 1
ATOM 729 C C . MET A 1 89 ? -1.126 -11.112 -15.724 1.00 88.62 89 MET A C 1
ATOM 731 O O . MET A 1 89 ? -1.297 -11.568 -14.597 1.00 88.62 89 MET A O 1
ATOM 735 N N . LYS A 1 90 ? -0.068 -10.368 -16.037 1.00 89.25 90 LYS A N 1
ATOM 736 C CA . LYS A 1 90 ? 0.924 -9.907 -15.060 1.00 89.25 90 LYS A CA 1
ATOM 737 C C . LYS A 1 90 ? 1.218 -8.421 -15.240 1.00 89.25 90 LYS A C 1
ATOM 739 O O . LYS A 1 90 ? 0.976 -7.894 -16.327 1.00 89.25 90 LYS A O 1
ATOM 744 N N . PRO A 1 91 ? 1.784 -7.739 -14.231 1.00 90.50 91 PRO A N 1
ATOM 745 C CA . PRO A 1 91 ? 2.324 -6.398 -14.420 1.00 90.50 91 PRO A CA 1
ATOM 746 C C . PRO A 1 91 ? 3.337 -6.360 -15.565 1.00 90.50 91 PRO A C 1
ATOM 748 O O . PRO A 1 91 ? 4.116 -7.297 -15.755 1.00 90.50 91 PRO A O 1
ATOM 751 N N . ALA A 1 92 ? 3.329 -5.267 -16.324 1.00 92.44 92 ALA A N 1
ATOM 752 C CA . ALA A 1 92 ? 4.164 -5.124 -17.510 1.00 92.44 92 ALA A CA 1
ATOM 753 C C . ALA A 1 92 ? 5.668 -5.101 -17.197 1.00 92.44 92 ALA A C 1
ATOM 755 O O . ALA A 1 92 ? 6.477 -5.543 -18.013 1.00 92.44 92 ALA A O 1
ATOM 756 N N . SER A 1 93 ? 6.045 -4.605 -16.017 1.00 94.12 93 SER A N 1
ATOM 757 C CA . SER A 1 93 ? 7.429 -4.537 -15.552 1.00 94.12 93 SER A CA 1
ATOM 758 C C . SER A 1 93 ? 7.504 -4.420 -14.023 1.00 94.12 93 SER A C 1
ATOM 760 O O . SER A 1 93 ? 6.500 -4.082 -13.382 1.00 94.12 93 SER A O 1
ATOM 762 N N . PRO A 1 94 ? 8.687 -4.649 -13.416 1.00 90.44 94 PRO A N 1
ATOM 763 C CA . PRO A 1 94 ? 8.909 -4.378 -11.995 1.00 90.44 94 PRO A CA 1
ATOM 764 C C . PRO A 1 94 ? 8.605 -2.924 -11.612 1.00 90.44 94 PRO A C 1
ATOM 766 O O . PRO A 1 94 ? 8.004 -2.680 -10.572 1.00 90.44 94 PRO A O 1
ATOM 769 N N . TYR A 1 95 ? 8.952 -1.968 -12.480 1.00 94.12 95 TYR A N 1
ATOM 770 C CA . TYR A 1 95 ? 8.638 -0.556 -12.269 1.00 94.12 95 TYR A CA 1
ATOM 771 C C . TYR A 1 95 ? 7.132 -0.299 -12.160 1.00 94.12 95 TYR A C 1
ATOM 773 O O . TYR A 1 95 ? 6.683 0.412 -11.264 1.00 94.12 95 TYR A O 1
ATOM 781 N N . VAL A 1 96 ? 6.334 -0.899 -13.050 1.00 92.31 96 VAL A N 1
ATOM 782 C CA . VAL A 1 96 ? 4.874 -0.752 -13.000 1.00 92.31 96 VAL A CA 1
ATOM 783 C C . VAL A 1 96 ? 4.317 -1.314 -11.694 1.00 92.31 96 VAL A C 1
ATOM 785 O O . VAL A 1 96 ? 3.446 -0.687 -11.098 1.00 92.31 96 VAL A O 1
ATOM 788 N N . MET A 1 97 ? 4.826 -2.457 -11.224 1.00 87.44 97 MET A N 1
ATOM 789 C CA . MET A 1 97 ? 4.415 -3.036 -9.941 1.00 87.44 97 MET A CA 1
ATOM 790 C C . MET A 1 97 ? 4.698 -2.080 -8.773 1.00 87.44 97 MET A C 1
ATOM 792 O O . MET A 1 97 ? 3.795 -1.813 -7.985 1.00 87.44 97 MET A O 1
ATOM 796 N N . GLU A 1 98 ? 5.901 -1.509 -8.701 1.00 86.94 98 GLU A N 1
ATOM 797 C CA . GLU A 1 98 ? 6.281 -0.558 -7.646 1.00 86.94 98 GLU A CA 1
ATOM 798 C C . GLU A 1 98 ? 5.404 0.709 -7.664 1.00 86.94 98 GLU A C 1
ATOM 800 O O . GLU A 1 98 ? 4.929 1.169 -6.623 1.00 86.94 98 GLU A O 1
ATOM 805 N N . GLU A 1 99 ? 5.093 1.243 -8.849 1.00 90.00 99 GLU A N 1
ATOM 806 C CA . GLU A 1 99 ? 4.189 2.392 -8.978 1.00 90.00 99 GLU A CA 1
ATOM 80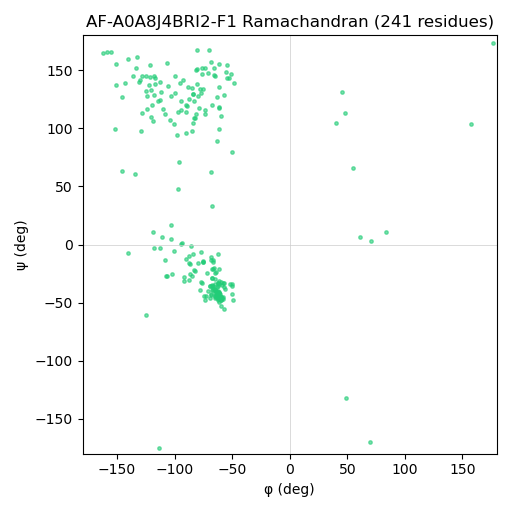7 C C . GLU A 1 99 ? 2.737 2.062 -8.602 1.00 90.00 99 GLU A C 1
ATOM 809 O O . GLU A 1 99 ? 2.056 2.911 -8.017 1.00 90.00 99 GLU A O 1
ATOM 814 N N . MET A 1 100 ? 2.258 0.845 -8.888 1.00 86.00 100 MET A N 1
ATOM 815 C CA . MET A 1 100 ? 0.939 0.389 -8.430 1.00 86.00 100 MET A CA 1
ATOM 816 C C . MET A 1 100 ? 0.886 0.276 -6.909 1.00 86.00 100 MET A C 1
ATOM 818 O O . MET A 1 100 ? -0.068 0.753 -6.299 1.00 86.00 100 MET A O 1
ATOM 822 N N . GLU A 1 101 ? 1.914 -0.293 -6.279 1.00 81.38 101 GLU A N 1
ATOM 823 C CA . GLU A 1 101 ? 2.001 -0.371 -4.819 1.00 81.38 101 GLU A CA 1
ATOM 824 C C . GLU A 1 101 ? 2.017 1.019 -4.180 1.00 81.38 101 GLU A C 1
ATOM 826 O O . GLU A 1 101 ? 1.311 1.265 -3.197 1.00 81.38 101 GLU A O 1
ATOM 831 N N . ARG A 1 102 ? 2.771 1.955 -4.765 1.00 83.44 102 ARG A N 1
ATOM 832 C CA . ARG A 1 102 ? 2.813 3.349 -4.315 1.00 83.44 102 ARG A CA 1
ATOM 833 C C . ARG A 1 102 ? 1.452 4.029 -4.453 1.00 83.44 102 ARG A C 1
ATOM 835 O O . ARG A 1 102 ? 1.036 4.737 -3.531 1.00 83.44 102 ARG A O 1
ATOM 842 N N . LYS A 1 103 ? 0.752 3.832 -5.577 1.00 83.69 103 LYS A N 1
ATOM 843 C CA . LYS A 1 103 ? -0.612 4.345 -5.779 1.00 83.69 103 LYS A CA 1
ATOM 844 C C . LYS A 1 103 ? -1.584 3.760 -4.764 1.00 83.69 103 LYS A C 1
ATOM 846 O O . LYS A 1 103 ? -2.250 4.530 -4.082 1.00 83.69 103 LYS A O 1
ATOM 851 N N . ALA A 1 104 ? -1.587 2.441 -4.594 1.00 73.81 104 ALA A N 1
ATOM 852 C CA . ALA A 1 104 ? -2.432 1.756 -3.625 1.00 73.81 104 ALA A CA 1
ATOM 853 C C . ALA A 1 104 ? -2.192 2.260 -2.198 1.00 73.81 104 ALA A C 1
ATOM 855 O O . ALA A 1 104 ? -3.140 2.572 -1.484 1.00 73.81 104 ALA A O 1
ATOM 856 N N . GLY A 1 105 ? -0.927 2.421 -1.799 1.00 69.94 105 GLY A N 1
ATOM 857 C CA . GLY A 1 105 ? -0.570 2.998 -0.505 1.00 69.94 105 GLY A CA 1
ATOM 858 C C . GLY A 1 105 ? -1.018 4.453 -0.362 1.00 69.94 105 GLY A C 1
ATOM 859 O O . GLY A 1 105 ? -1.559 4.825 0.674 1.00 69.94 105 GLY A O 1
ATOM 860 N N . THR A 1 106 ? -0.849 5.271 -1.404 1.00 74.94 106 THR A N 1
ATOM 861 C CA . THR A 1 106 ? -1.283 6.677 -1.398 1.00 74.94 106 THR A CA 1
ATOM 862 C C . THR A 1 106 ? -2.799 6.789 -1.300 1.00 74.94 106 THR A C 1
ATOM 864 O O . THR A 1 106 ? -3.289 7.594 -0.517 1.00 74.94 106 THR A O 1
ATOM 867 N N . ASP A 1 107 ? -3.549 5.992 -2.056 1.00 70.81 107 ASP A N 1
ATOM 868 C CA . ASP A 1 107 ? -5.008 5.994 -1.995 1.00 70.81 107 ASP A CA 1
ATOM 869 C C . ASP A 1 107 ? -5.516 5.423 -0.684 1.00 70.81 107 ASP A C 1
ATOM 871 O O . ASP A 1 107 ? -6.465 5.965 -0.137 1.00 70.81 107 ASP A O 1
ATOM 875 N N . HIS A 1 108 ? -4.854 4.414 -0.118 1.00 61.81 108 HIS A N 1
ATOM 876 C CA . HIS A 1 108 ? -5.162 3.948 1.227 1.00 61.81 108 HIS A CA 1
ATOM 877 C C . HIS A 1 108 ? -4.917 5.054 2.264 1.00 61.81 108 HIS A C 1
ATOM 879 O O . HIS A 1 108 ? -5.785 5.317 3.087 1.00 61.81 108 HIS A O 1
ATOM 885 N N . ILE A 1 109 ? -3.796 5.783 2.182 1.00 61.97 109 ILE A N 1
ATOM 886 C CA . ILE A 1 109 ? -3.534 6.961 3.026 1.00 61.97 109 ILE A CA 1
ATOM 887 C C . ILE A 1 109 ? -4.596 8.032 2.813 1.00 61.97 109 ILE A C 1
ATOM 889 O O . ILE A 1 109 ? -5.109 8.557 3.790 1.00 61.97 109 ILE A O 1
ATOM 893 N N . ARG A 1 110 ? -4.940 8.371 1.568 1.00 63.81 110 ARG A N 1
ATOM 894 C CA . ARG A 1 110 ? -5.971 9.372 1.268 1.00 63.81 110 ARG A CA 1
ATOM 895 C C . ARG A 1 110 ? -7.324 8.935 1.784 1.00 63.81 110 ARG A C 1
ATOM 897 O O . ARG A 1 110 ? -8.019 9.764 2.347 1.00 63.81 110 ARG A O 1
ATOM 904 N N . GLN A 1 111 ? -7.682 7.664 1.628 1.00 56.62 111 GLN A N 1
ATOM 905 C CA . GLN A 1 111 ? -8.885 7.088 2.210 1.00 56.62 111 GLN A CA 1
ATOM 906 C C . GLN A 1 111 ? -8.836 7.289 3.721 1.00 56.62 111 GLN A C 1
ATOM 908 O O . GLN A 1 111 ? -9.700 7.993 4.224 1.00 56.62 111 GLN A O 1
ATOM 913 N N . LEU A 1 112 ? -7.778 6.843 4.408 1.00 53.38 112 LEU A N 1
ATOM 914 C CA . LEU A 1 112 ? -7.560 7.039 5.849 1.00 53.38 112 LEU A CA 1
ATOM 915 C C . LEU A 1 112 ? -7.557 8.516 6.292 1.00 53.38 112 LEU A C 1
ATOM 917 O O . LEU A 1 112 ? -8.042 8.831 7.368 1.00 53.38 112 LEU A O 1
ATOM 921 N N . GLN A 1 113 ? -7.030 9.437 5.488 1.00 54.34 113 GLN A N 1
ATOM 922 C CA . GLN A 1 113 ? -7.027 10.879 5.767 1.00 54.34 113 GLN A CA 1
ATOM 923 C C . GLN A 1 113 ? -8.396 11.516 5.487 1.00 54.34 113 GLN A C 1
ATOM 925 O O . GLN A 1 113 ? -8.782 12.476 6.154 1.00 54.34 113 GLN A O 1
ATOM 930 N N . SER A 1 114 ? -9.126 10.990 4.500 1.00 50.59 114 SER A N 1
ATOM 931 C CA . SER A 1 114 ? -10.512 11.344 4.187 1.00 50.59 114 SER A CA 1
ATOM 932 C C . SER A 1 114 ? -11.496 10.735 5.184 1.00 50.59 114 SER A C 1
ATOM 934 O O . SER A 1 114 ? -12.612 11.241 5.294 1.00 50.59 114 SER A O 1
ATOM 936 N N . LEU A 1 115 ? -11.050 9.750 5.984 1.00 53.94 115 LEU A N 1
ATOM 937 C CA . LEU A 1 115 ? -11.653 9.386 7.265 1.00 53.94 115 LEU A CA 1
ATOM 938 C C . LEU A 1 115 ? -11.424 10.525 8.281 1.00 53.94 115 LEU A C 1
ATOM 940 O O . LEU A 1 115 ? -10.821 10.367 9.340 1.00 53.94 115 LEU A O 1
ATOM 944 N N . ILE A 1 116 ? -11.975 11.706 7.993 1.00 53.47 116 ILE A N 1
ATOM 945 C CA . ILE A 1 116 ? -12.688 12.427 9.051 1.00 53.47 116 ILE A CA 1
ATOM 946 C C . ILE A 1 116 ? -13.746 11.436 9.550 1.00 53.47 116 ILE A C 1
ATOM 948 O O . ILE A 1 116 ? -14.167 10.617 8.757 1.00 53.47 116 ILE A O 1
ATOM 952 N N . HIS A 1 117 ? -14.140 11.449 10.819 1.00 61.91 117 HIS A N 1
ATOM 953 C CA . HIS A 1 117 ? -15.515 11.204 11.289 1.00 61.91 117 HIS A CA 1
ATOM 954 C C . HIS A 1 117 ? -15.455 10.759 12.751 1.00 61.91 117 HIS A C 1
ATOM 956 O O . HIS A 1 117 ? -15.046 9.660 13.089 1.00 61.91 117 HIS A O 1
ATOM 962 N N . LEU A 1 118 ? -15.801 11.717 13.611 1.00 53.50 118 LEU A N 1
ATOM 963 C CA . LEU A 1 118 ? -16.401 11.526 14.929 1.00 53.50 118 LEU A CA 1
ATOM 964 C C . LEU A 1 118 ? -15.846 10.354 15.760 1.00 53.50 118 LEU A C 1
ATOM 966 O O . LEU A 1 118 ? -16.205 9.193 15.594 1.00 53.50 118 LEU A O 1
ATOM 970 N N . VAL A 1 119 ? -15.034 10.688 16.757 1.00 58.53 119 VAL A N 1
ATOM 971 C CA . VAL A 1 119 ? -14.659 9.754 17.817 1.00 58.53 119 VAL A CA 1
ATOM 972 C C . VAL A 1 119 ? -15.664 9.822 18.946 1.00 58.53 119 VAL A C 1
ATOM 974 O O . VAL A 1 119 ? -16.012 10.911 19.404 1.00 58.53 119 VAL A O 1
ATOM 977 N N . ARG A 1 120 ? -16.058 8.650 19.444 1.00 60.19 120 ARG A N 1
ATOM 978 C CA . ARG A 1 120 ? -16.606 8.486 20.790 1.00 60.19 120 ARG A CA 1
ATOM 979 C C . ARG A 1 120 ? -15.478 8.027 21.695 1.00 60.19 120 ARG A C 1
ATOM 981 O O . ARG A 1 120 ? -14.953 6.924 21.534 1.00 60.19 120 ARG A O 1
ATOM 988 N N . GLN A 1 121 ? -15.110 8.874 22.649 1.00 61.81 121 GLN A N 1
ATOM 989 C CA . GLN A 1 121 ? -14.294 8.417 23.759 1.00 61.81 121 GLN A CA 1
ATOM 990 C C . GLN A 1 121 ? -15.199 7.592 24.668 1.00 61.81 121 GLN A C 1
ATOM 992 O O . GLN A 1 121 ? -16.109 8.125 25.301 1.00 61.81 1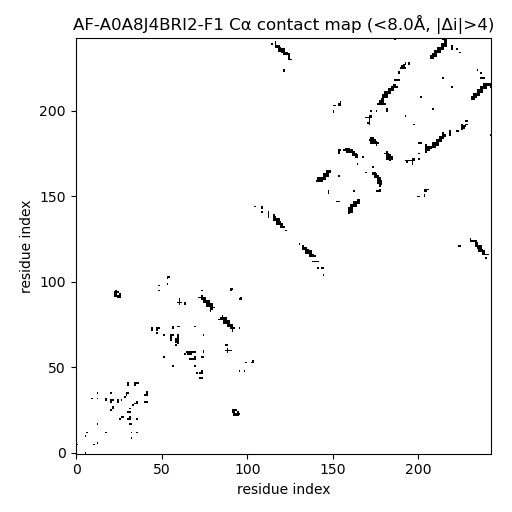21 GLN A O 1
ATOM 997 N N . LEU A 1 122 ? -14.947 6.292 24.733 1.00 55.31 122 LEU A N 1
ATOM 998 C CA . LEU A 1 122 ? -15.491 5.483 25.801 1.00 55.31 122 LEU A CA 1
ATOM 999 C C . LEU A 1 122 ? -14.483 5.642 26.952 1.00 55.31 122 LEU A C 1
ATOM 1001 O O . LEU A 1 122 ? -13.443 5.014 26.918 1.00 55.31 122 LEU A O 1
ATOM 1005 N N . GLY A 1 123 ? -14.752 6.536 27.913 1.00 49.47 123 GLY A N 1
ATOM 1006 C CA . GLY A 1 123 ? -14.121 6.654 29.249 1.00 49.47 123 GLY A CA 1
ATOM 1007 C C . GLY A 1 123 ? -12.581 6.575 29.414 1.00 49.47 123 GLY A C 1
ATOM 1008 O O . GLY A 1 123 ? -11.911 5.633 29.009 1.00 49.47 123 GLY A O 1
ATOM 1009 N N . ALA A 1 124 ? -12.019 7.534 30.157 1.00 48.75 124 ALA A N 1
ATOM 1010 C CA . ALA A 1 124 ? -10.670 7.439 30.731 1.00 48.75 124 ALA A CA 1
ATOM 1011 C C . ALA A 1 124 ? -10.611 6.384 31.873 1.00 48.75 124 ALA A C 1
ATOM 1013 O O . ALA A 1 124 ? -11.671 5.952 32.348 1.00 48.75 124 ALA A O 1
ATOM 1014 N N . PRO A 1 125 ? -9.414 5.976 32.352 1.00 43.34 125 PRO A N 1
ATOM 1015 C CA . PRO A 1 125 ? -9.274 5.052 33.480 1.00 43.34 125 PRO A CA 1
ATOM 1016 C C . PRO A 1 125 ? -10.099 5.520 34.681 1.00 43.34 125 PRO A C 1
ATOM 1018 O O . PRO A 1 125 ? -10.262 6.720 34.890 1.00 43.34 125 PRO A O 1
ATOM 1021 N N . LYS A 1 126 ? -10.623 4.569 35.464 1.00 44.16 126 LYS A N 1
ATOM 1022 C CA . LYS A 1 126 ? -11.549 4.758 36.597 1.00 44.16 126 LYS A CA 1
ATOM 1023 C C . LYS A 1 126 ? -11.088 5.818 37.617 1.00 44.16 126 LYS A C 1
ATOM 1025 O O . LYS A 1 126 ? -10.664 5.491 38.719 1.00 44.16 126 LYS A O 1
ATOM 1030 N N . THR A 1 127 ? -11.293 7.091 37.323 1.00 36.38 127 THR A N 1
ATOM 1031 C CA . THR A 1 127 ? -11.381 8.154 38.321 1.00 36.38 127 THR A CA 1
ATOM 1032 C C . THR A 1 127 ? -12.641 8.951 38.044 1.00 36.38 127 THR A C 1
ATOM 1034 O O . THR A 1 127 ? -12.671 9.807 37.173 1.00 36.38 127 THR A O 1
ATOM 1037 N N . ALA A 1 128 ? -13.674 8.585 38.801 1.00 36.09 128 ALA A N 1
ATOM 1038 C CA . ALA A 1 128 ? -14.798 9.401 39.239 1.00 36.09 128 ALA A CA 1
ATOM 1039 C C . ALA A 1 128 ? -15.543 10.261 38.191 1.00 36.09 128 ALA A C 1
ATOM 1041 O O . ALA A 1 128 ? -15.090 11.310 37.759 1.00 36.09 128 ALA A O 1
ATOM 1042 N N . HIS A 1 129 ? -16.798 9.865 37.955 1.00 37.25 129 HIS A N 1
ATOM 1043 C CA . HIS A 1 129 ? -17.933 10.761 37.708 1.00 37.25 129 HIS A CA 1
ATOM 1044 C C . HIS A 1 129 ? -17.811 11.789 36.566 1.00 37.25 129 HIS A C 1
ATOM 1046 O O . HIS A 1 129 ? -17.943 12.988 36.791 1.00 37.25 129 HIS A O 1
ATOM 1052 N N . SER A 1 130 ? -17.728 11.327 35.319 1.00 40.41 130 SER A N 1
ATOM 1053 C CA . SER A 1 130 ? -18.356 12.043 34.198 1.00 40.41 130 SER A CA 1
ATOM 1054 C C . SER A 1 130 ? -18.735 11.066 33.082 1.00 40.41 130 SER A C 1
ATOM 1056 O O . SER A 1 130 ? -17.919 10.599 32.296 1.00 40.41 130 SER A O 1
ATOM 1058 N N . SER A 1 131 ? -20.012 10.695 33.062 1.00 47.38 131 SER A N 1
ATOM 1059 C CA . SER A 1 131 ? -20.632 9.844 32.048 1.00 47.38 131 SER A CA 1
ATOM 1060 C C . SER A 1 131 ? -21.314 10.716 30.997 1.00 47.38 131 SER A C 1
ATOM 1062 O O . SER A 1 131 ? -22.541 10.803 30.965 1.00 47.38 131 SER A O 1
ATOM 1064 N N . GLU A 1 132 ? -20.529 11.397 30.168 1.00 51.72 132 GLU A N 1
ATOM 1065 C CA . GLU A 1 132 ? -21.047 11.995 28.937 1.00 51.72 132 GLU A CA 1
ATOM 1066 C C . GLU A 1 132 ? -20.245 11.464 27.753 1.00 51.72 132 GLU A C 1
ATOM 1068 O O . GLU A 1 132 ? -19.041 11.703 27.644 1.00 51.72 132 GLU A O 1
ATOM 1073 N N . ASP A 1 133 ? -20.933 10.739 26.869 1.00 57.03 133 ASP A N 1
ATOM 1074 C CA . ASP A 1 133 ? -20.413 10.296 25.578 1.00 57.03 133 ASP A CA 1
ATOM 1075 C C . ASP A 1 133 ? -20.103 11.531 24.728 1.00 57.03 133 ASP A C 1
ATOM 1077 O O . ASP A 1 133 ? -20.950 12.050 23.993 1.00 57.03 133 ASP A O 1
ATOM 1081 N N . LYS A 1 134 ? -18.880 12.049 24.841 1.00 62.78 134 LYS A N 1
ATOM 1082 C CA . LYS A 1 134 ? -18.470 13.203 24.053 1.00 62.78 134 LYS A CA 1
ATOM 1083 C C . LYS A 1 134 ? -18.039 12.731 22.674 1.00 62.78 134 LYS A C 1
ATOM 1085 O O . LYS A 1 134 ? -16.985 12.117 22.506 1.00 62.78 134 LYS A O 1
ATOM 1090 N N . VAL A 1 135 ? -18.860 13.050 21.678 1.00 67.38 135 VAL A N 1
ATOM 1091 C CA . VAL A 1 135 ? -18.475 12.904 20.277 1.00 67.38 135 VAL A CA 1
ATOM 1092 C C . VAL A 1 135 ? -17.589 14.088 19.901 1.00 67.38 135 VAL A C 1
ATOM 1094 O O . VAL A 1 135 ? -18.033 15.236 19.956 1.00 67.38 135 VAL A O 1
ATOM 1097 N N . ILE A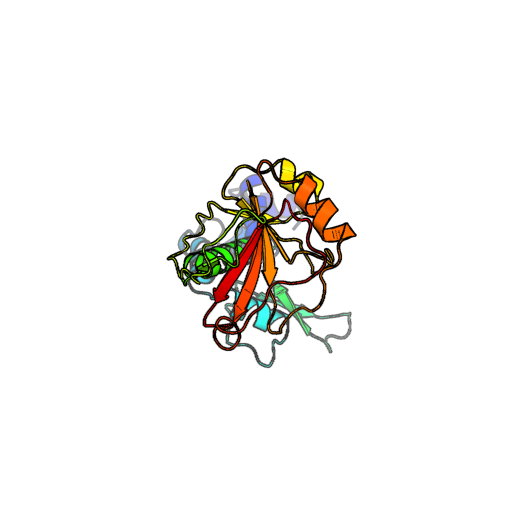 1 136 ? -16.337 13.826 19.531 1.00 68.81 136 ILE A N 1
ATOM 1098 C CA . ILE A 1 136 ? -15.378 14.861 19.130 1.00 68.81 136 ILE A CA 1
ATOM 1099 C C . ILE A 1 136 ? -14.859 14.614 17.711 1.00 68.81 136 ILE A C 1
ATOM 1101 O O . ILE A 1 136 ? -14.664 13.462 17.320 1.00 68.81 136 ILE A O 1
ATOM 1105 N N . PRO A 1 137 ? -14.604 15.671 16.917 1.00 63.94 137 PRO A N 1
ATOM 1106 C CA . PRO A 1 137 ? -13.885 15.524 15.662 1.00 63.94 137 PRO A CA 1
ATOM 1107 C C . PRO A 1 137 ? -12.485 14.976 15.943 1.00 63.94 137 PRO A C 1
ATOM 1109 O O . PRO A 1 137 ? -11.683 15.613 16.624 1.00 63.94 137 PRO A O 1
ATOM 1112 N N . PHE A 1 138 ? -12.198 13.795 15.412 1.00 69.44 138 PHE A N 1
ATOM 1113 C CA . PHE A 1 138 ? -10.867 13.215 15.430 1.00 69.44 138 PHE A CA 1
ATOM 1114 C C . PHE A 1 138 ? -10.251 13.378 14.053 1.00 69.44 138 PHE A C 1
ATOM 1116 O O . PHE A 1 138 ? -10.865 13.034 13.043 1.00 69.44 138 PHE A O 1
ATOM 1123 N N . LYS A 1 139 ? -9.047 13.943 14.023 1.00 67.25 139 LYS A N 1
ATOM 1124 C CA . LYS A 1 139 ? -8.251 14.061 12.810 1.00 67.25 139 LYS A CA 1
ATOM 1125 C C . LYS A 1 139 ? -6.962 13.296 13.031 1.00 67.25 139 LYS A C 1
ATOM 1127 O O . LYS A 1 139 ? -6.089 13.761 13.762 1.00 67.25 139 LYS A O 1
ATOM 1132 N N . LEU A 1 140 ? -6.856 12.139 12.391 1.00 70.06 140 LEU A N 1
ATOM 1133 C CA . LEU A 1 140 ? -5.611 11.395 12.364 1.00 70.06 140 LEU A CA 1
ATOM 1134 C C . LEU A 1 140 ? -4.638 12.118 11.425 1.00 70.06 140 LEU A C 1
ATOM 1136 O O . LEU A 1 140 ? -4.905 12.255 10.231 1.00 70.06 140 LEU A O 1
ATOM 1140 N N . GLN A 1 141 ? -3.527 12.624 11.959 1.00 72.06 141 GLN A N 1
ATOM 1141 C CA . GLN A 1 141 ? -2.449 13.157 11.128 1.00 72.06 141 GLN A CA 1
ATOM 1142 C C . GLN A 1 141 ? -1.570 11.991 10.699 1.00 72.06 141 GLN A C 1
ATOM 1144 O O . GLN A 1 141 ? -0.842 11.443 11.513 1.00 72.06 141 GLN A O 1
ATOM 1149 N N . CYS A 1 142 ? -1.698 11.572 9.442 1.00 71.06 142 CYS A N 1
ATOM 1150 C CA . CYS A 1 142 ? -0.893 10.502 8.868 1.00 71.06 142 CYS A CA 1
ATOM 1151 C C . CYS A 1 142 ? 0.106 11.109 7.879 1.00 71.06 142 CYS A C 1
ATOM 1153 O O . CYS A 1 142 ? -0.303 11.639 6.842 1.00 71.06 142 CYS A O 1
ATOM 1155 N N . ALA A 1 143 ? 1.392 11.045 8.215 1.00 76.12 143 ALA A N 1
ATOM 1156 C CA . ALA A 1 143 ? 2.504 11.530 7.402 1.00 76.12 143 ALA A CA 1
ATOM 1157 C C . ALA A 1 143 ? 2.996 10.482 6.385 1.00 76.12 143 ALA A C 1
ATOM 1159 O O . ALA A 1 143 ? 3.678 10.828 5.422 1.00 76.12 143 ALA A O 1
ATOM 1160 N N . GLY A 1 144 ? 2.642 9.207 6.572 1.00 73.44 144 GLY A N 1
ATOM 1161 C CA . GLY A 1 144 ? 3.012 8.116 5.672 1.00 73.44 144 GLY A CA 1
ATOM 1162 C C . GLY A 1 144 ? 2.547 6.748 6.169 1.00 73.44 144 GLY A C 1
ATOM 1163 O O . GLY A 1 144 ? 2.052 6.620 7.286 1.00 73.44 144 GLY A O 1
ATOM 1164 N N . VAL A 1 145 ? 2.729 5.717 5.339 1.00 81.25 145 VAL A N 1
ATOM 1165 C CA . VAL A 1 145 ? 2.439 4.316 5.687 1.00 81.25 145 VAL A CA 1
ATOM 1166 C C . VAL A 1 145 ? 3.710 3.489 5.643 1.00 81.25 145 VAL A C 1
ATOM 1168 O O . VAL A 1 145 ? 4.506 3.611 4.714 1.00 81.25 145 VAL A O 1
ATOM 1171 N N . HIS A 1 146 ? 3.870 2.616 6.632 1.00 83.81 146 HIS A N 1
ATOM 1172 C CA . HIS A 1 146 ? 4.973 1.670 6.713 1.00 83.81 146 HIS A CA 1
ATOM 1173 C C . HIS A 1 146 ? 4.442 0.239 6.825 1.00 83.81 146 HIS A C 1
ATOM 1175 O O . HIS A 1 146 ? 3.624 -0.062 7.694 1.00 83.81 146 HIS A O 1
ATOM 1181 N N . LYS A 1 147 ? 4.910 -0.660 5.954 1.00 87.75 147 LYS A N 1
ATOM 1182 C CA . LYS A 1 147 ? 4.638 -2.094 6.097 1.00 87.75 147 LYS A CA 1
ATOM 1183 C C . LYS A 1 147 ? 5.642 -2.692 7.075 1.00 87.75 147 LYS A C 1
ATOM 1185 O O . LYS A 1 147 ? 6.836 -2.596 6.809 1.00 87.75 147 LYS A O 1
ATOM 1190 N N . PHE A 1 148 ? 5.165 -3.329 8.142 1.00 87.44 148 PHE A N 1
ATOM 1191 C CA . PHE A 1 148 ? 6.031 -4.008 9.111 1.00 87.44 148 PHE A CA 1
ATOM 1192 C C . PHE A 1 148 ? 5.833 -5.523 9.073 1.00 87.44 148 PHE A C 1
ATOM 1194 O O . PHE A 1 148 ? 4.707 -6.011 8.985 1.00 87.44 148 PHE A O 1
ATOM 1201 N N . TYR A 1 149 ? 6.924 -6.280 9.172 1.00 86.38 149 TYR A N 1
ATOM 1202 C CA . TYR A 1 149 ? 6.881 -7.750 9.224 1.00 86.38 149 TYR A CA 1
ATOM 1203 C C . TYR A 1 149 ? 7.075 -8.276 10.645 1.00 86.38 149 TYR A C 1
ATOM 1205 O O . TYR A 1 149 ? 6.607 -9.367 10.980 1.00 86.38 149 TYR A O 1
ATOM 1213 N N . LYS A 1 150 ? 7.738 -7.485 11.490 1.00 88.44 150 LYS A N 1
ATOM 1214 C CA . LYS A 1 150 ? 7.937 -7.739 12.915 1.00 88.44 150 LYS A CA 1
ATOM 1215 C C . LYS A 1 150 ? 7.516 -6.522 13.732 1.00 88.44 150 LYS A C 1
ATOM 1217 O O . LYS A 1 150 ? 7.704 -5.386 13.306 1.00 88.44 150 LYS A O 1
ATOM 1222 N N . LEU A 1 151 ? 6.959 -6.754 14.919 1.00 88.75 151 LEU A N 1
ATOM 1223 C CA . LEU A 1 151 ? 6.446 -5.681 15.779 1.00 88.75 151 LEU A CA 1
ATOM 1224 C C . LEU A 1 151 ? 7.534 -4.676 16.177 1.00 88.75 151 LEU A C 1
ATOM 1226 O O . LEU A 1 151 ? 7.256 -3.487 16.299 1.00 88.75 151 LEU A O 1
ATOM 1230 N N . GLU A 1 152 ? 8.778 -5.123 16.327 1.00 90.75 152 GLU A N 1
ATOM 1231 C CA . GLU A 1 152 ? 9.901 -4.274 16.730 1.00 90.75 152 GLU A CA 1
ATOM 1232 C C . GLU A 1 152 ? 10.250 -3.201 15.683 1.00 90.75 152 GLU A C 1
ATOM 1234 O O . GLU A 1 152 ? 10.869 -2.191 16.020 1.00 90.75 152 GLU A O 1
ATOM 1239 N N . GLU A 1 153 ? 9.840 -3.388 14.423 1.00 91.75 153 GLU A N 1
ATOM 1240 C CA . GLU A 1 153 ? 10.015 -2.403 13.344 1.00 91.75 153 GLU A CA 1
ATOM 1241 C C . GLU A 1 153 ? 9.149 -1.154 13.579 1.00 91.75 153 GLU A C 1
ATOM 1243 O O . GLU A 1 153 ? 9.538 -0.045 13.212 1.00 91.75 153 GLU A O 1
ATOM 1248 N N . VAL A 1 154 ? 8.008 -1.309 14.262 1.00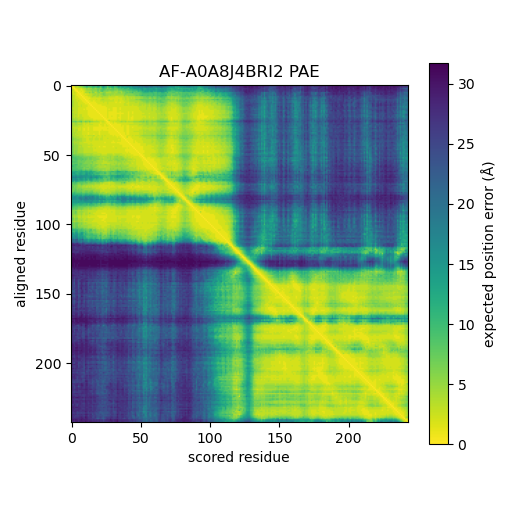 91.44 154 VAL A N 1
ATOM 1249 C CA . VAL A 1 154 ? 7.077 -0.214 14.584 1.00 91.44 154 VAL A CA 1
ATOM 1250 C C . VAL A 1 154 ? 7.694 0.771 15.572 1.00 91.44 154 VAL A C 1
ATOM 1252 O O . VAL A 1 154 ? 7.490 1.982 15.470 1.00 91.44 154 VAL A O 1
ATOM 1255 N N . ARG A 1 155 ? 8.502 0.275 16.513 1.00 93.44 155 ARG A N 1
ATOM 1256 C CA . ARG A 1 155 ? 9.206 1.113 17.494 1.00 93.44 155 ARG A CA 1
ATOM 1257 C C . ARG A 1 155 ? 10.266 2.014 16.854 1.00 93.44 155 ARG A C 1
ATOM 1259 O O . ARG A 1 155 ? 10.663 3.016 17.432 1.00 93.44 155 ARG A O 1
ATOM 1266 N N . GLN A 1 156 ? 10.738 1.667 15.662 1.00 92.44 156 GLN A N 1
ATOM 1267 C CA . GLN A 1 156 ? 11.731 2.461 14.935 1.00 92.44 156 GLN A CA 1
ATOM 1268 C C . GLN A 1 156 ? 11.088 3.599 14.133 1.00 92.44 156 GLN A C 1
ATOM 1270 O O . GLN A 1 156 ? 11.802 4.445 13.596 1.00 92.44 156 GLN A O 1
ATOM 1275 N N . GLN A 1 157 ? 9.755 3.628 14.044 1.00 92.06 157 GLN A N 1
ATOM 1276 C CA . GLN A 1 157 ? 9.035 4.646 13.293 1.00 92.06 157 GLN A CA 1
ATOM 1277 C C . GLN A 1 157 ? 8.891 5.942 14.090 1.00 92.06 157 GLN A C 1
ATOM 1279 O O . GLN A 1 157 ? 8.829 5.957 15.321 1.00 92.06 157 GLN A O 1
ATOM 1284 N N . VAL A 1 158 ? 8.816 7.046 13.353 1.00 88.56 158 VAL A N 1
ATOM 1285 C CA . VAL A 1 158 ? 8.485 8.361 13.906 1.00 88.56 158 VAL A CA 1
ATOM 1286 C C . VAL A 1 158 ? 6.972 8.498 14.095 1.00 88.56 158 VAL A C 1
ATOM 1288 O O . VAL A 1 158 ? 6.189 7.685 13.597 1.00 88.56 158 VAL A O 1
ATOM 1291 N N . ASN A 1 159 ? 6.558 9.534 14.827 1.00 87.62 159 ASN A N 1
ATOM 1292 C CA . ASN A 1 159 ? 5.145 9.875 14.980 1.00 87.62 159 ASN A CA 1
ATOM 1293 C C . ASN A 1 159 ? 4.474 10.039 13.612 1.00 87.62 159 ASN A C 1
ATOM 1295 O O . ASN A 1 159 ? 5.124 10.383 12.627 1.00 87.62 159 ASN A O 1
ATOM 1299 N N . GLU A 1 160 ? 3.162 9.818 13.578 1.00 81.75 160 GLU A N 1
ATOM 1300 C CA . GLU A 1 160 ? 2.331 10.033 12.387 1.00 81.75 160 GLU A CA 1
ATOM 1301 C C . GLU A 1 160 ? 2.539 9.027 11.240 1.00 81.75 160 GLU A C 1
ATOM 1303 O O . GLU A 1 160 ? 1.884 9.136 10.204 1.00 81.75 160 GLU A O 1
ATOM 1308 N N . ILE A 1 161 ? 3.386 8.007 11.415 1.00 82.94 161 ILE A N 1
ATOM 1309 C CA . ILE A 1 161 ? 3.513 6.897 10.463 1.00 82.94 161 ILE A CA 1
ATOM 1310 C C . ILE A 1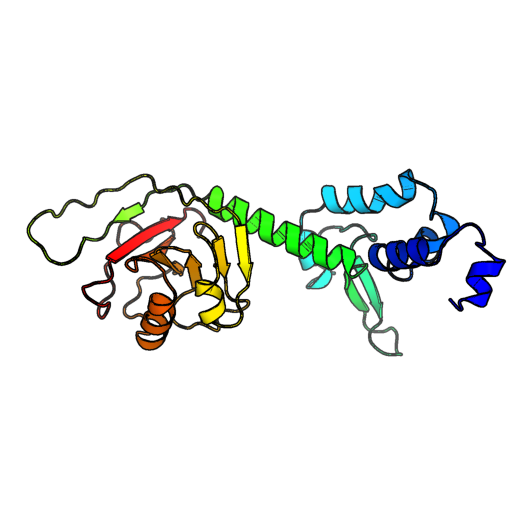 161 ? 2.529 5.783 10.819 1.00 82.94 161 ILE A C 1
ATOM 1312 O O . ILE A 1 161 ? 2.600 5.179 11.893 1.00 82.94 161 ILE A O 1
ATOM 1316 N N . TYR A 1 162 ? 1.620 5.490 9.891 1.00 85.19 162 TYR A N 1
ATOM 1317 C CA . TYR A 1 162 ? 0.635 4.425 10.018 1.00 85.19 162 TYR A CA 1
ATOM 1318 C C . TYR A 1 162 ? 1.254 3.084 9.612 1.00 85.19 162 TYR A C 1
ATOM 1320 O O . TYR A 1 162 ? 1.569 2.839 8.446 1.00 85.19 162 TYR A O 1
ATOM 1328 N N . CYS A 1 163 ? 1.473 2.218 10.591 1.00 87.31 163 CYS A N 1
ATOM 1329 C CA . CYS A 1 163 ? 2.141 0.938 10.416 1.00 87.31 163 CYS A CA 1
ATOM 1330 C C . CYS A 1 163 ? 1.108 -0.166 10.193 1.00 87.31 163 CYS A C 1
ATOM 1332 O O . CYS A 1 163 ? 0.243 -0.388 11.042 1.00 87.31 163 CYS A O 1
ATOM 1334 N N . VAL A 1 164 ? 1.219 -0.887 9.078 1.00 86.19 164 VAL A N 1
ATOM 1335 C CA . VAL A 1 164 ? 0.268 -1.936 8.679 1.00 86.19 164 VAL A CA 1
ATOM 1336 C C . VAL A 1 164 ? 1.021 -3.245 8.447 1.00 86.19 164 VAL A C 1
ATOM 1338 O O . VAL A 1 164 ? 2.043 -3.239 7.756 1.00 86.19 164 VAL A O 1
ATOM 1341 N N . PRO A 1 165 ? 0.562 -4.378 8.994 1.00 81.94 165 PRO A N 1
ATOM 1342 C CA . PRO A 1 165 ? 1.158 -5.658 8.672 1.00 81.94 165 PRO A CA 1
ATOM 1343 C C . PRO A 1 165 ? 0.765 -6.101 7.250 1.00 81.94 165 PRO A C 1
ATOM 1345 O O . PRO A 1 165 ? -0.318 -5.775 6.770 1.00 81.94 165 PRO A O 1
ATOM 1348 N N . PRO A 1 166 ? 1.599 -6.889 6.553 1.00 68.31 166 PRO A N 1
ATOM 1349 C CA . PRO A 1 166 ? 1.327 -7.349 5.184 1.00 68.31 166 PRO A CA 1
ATOM 1350 C C . PRO A 1 166 ? 0.134 -8.314 5.075 1.00 68.31 166 PRO A C 1
ATOM 1352 O O . PRO A 1 166 ? -0.332 -8.600 3.978 1.00 68.31 166 PRO A O 1
ATOM 1355 N N . SER A 1 167 ? -0.331 -8.865 6.194 1.00 66.94 167 SER A N 1
ATOM 1356 C CA . SER A 1 167 ? -1.482 -9.770 6.297 1.00 66.94 167 SER A CA 1
ATOM 1357 C C . SER A 1 167 ? -2.056 -9.696 7.715 1.00 66.94 167 SER A C 1
ATOM 1359 O O . SER A 1 167 ? -1.372 -9.218 8.623 1.00 66.94 167 SER A O 1
ATOM 1361 N N . HIS A 1 168 ? -3.272 -10.212 7.932 1.00 62.50 168 HIS A N 1
ATOM 1362 C CA . HIS A 1 168 ? -3.940 -10.291 9.248 1.00 62.50 168 HIS A CA 1
ATOM 1363 C C . HIS A 1 168 ? -3.262 -11.273 10.237 1.00 62.50 168 HIS A C 1
ATOM 1365 O O . HIS A 1 168 ? -3.917 -11.921 11.050 1.00 62.50 168 HIS A O 1
ATOM 1371 N N . ASN A 1 169 ? -1.938 -11.412 10.175 1.00 56.81 169 ASN A N 1
ATOM 1372 C CA . ASN A 1 169 ? -1.149 -12.323 11.001 1.00 56.81 169 ASN A CA 1
ATOM 1373 C C . ASN A 1 169 ? -0.937 -11.808 12.432 1.00 56.81 169 ASN A C 1
ATOM 1375 O O . ASN A 1 169 ? -0.394 -12.536 13.261 1.00 56.81 169 ASN A O 1
ATOM 1379 N N . PHE A 1 170 ? -1.356 -10.577 12.739 1.00 65.88 170 PHE A N 1
ATOM 1380 C CA . PHE A 1 170 ? -1.321 -10.034 14.093 1.00 65.88 170 PHE A CA 1
ATOM 1381 C C . PHE A 1 170 ? -2.722 -10.118 14.705 1.00 65.88 170 PHE A C 1
ATOM 1383 O O . PHE A 1 170 ? -3.596 -9.329 14.364 1.00 65.88 170 PHE A O 1
ATOM 1390 N N . PRO A 1 171 ? -2.970 -11.081 15.611 1.00 62.72 171 PRO A N 1
ATOM 1391 C CA . PRO A 1 171 ? -4.329 -11.460 15.997 1.00 62.72 171 PRO A CA 1
ATOM 1392 C C . PRO A 1 171 ? -5.087 -10.387 16.793 1.00 62.72 171 PRO A C 1
ATOM 1394 O O . PRO A 1 171 ? -6.296 -10.508 16.975 1.00 62.72 171 PRO A O 1
ATOM 1397 N N . ALA A 1 172 ? -4.400 -9.361 17.300 1.00 73.00 172 ALA A N 1
ATOM 1398 C CA . ALA A 1 172 ? -4.984 -8.386 18.216 1.00 73.00 172 ALA A CA 1
ATOM 1399 C C . ALA A 1 172 ? -5.238 -7.001 17.613 1.00 73.00 172 ALA A C 1
ATOM 1401 O O . ALA A 1 172 ? -6.122 -6.302 18.100 1.00 73.00 172 ALA A O 1
ATOM 1402 N N . VAL A 1 173 ? -4.469 -6.598 16.599 1.00 82.69 173 VAL A N 1
ATOM 1403 C CA . VAL A 1 173 ? -4.501 -5.247 16.027 1.00 82.69 173 VAL A CA 1
ATOM 1404 C C . VAL A 1 173 ? -4.308 -5.333 14.519 1.00 82.69 173 VAL A C 1
ATOM 1406 O O . VAL A 1 173 ? -3.481 -6.109 14.041 1.00 82.69 173 VAL A O 1
ATOM 1409 N N . ASP A 1 174 ? -5.063 -4.530 13.782 1.00 84.62 174 ASP A N 1
ATOM 1410 C CA . ASP A 1 174 ? -4.976 -4.444 12.324 1.00 84.62 174 ASP A CA 1
ATOM 1411 C C . ASP A 1 174 ? -3.907 -3.438 11.888 1.00 84.62 174 ASP A C 1
ATOM 1413 O O . ASP A 1 174 ? -3.332 -3.570 10.811 1.00 84.62 174 ASP A O 1
ATOM 1417 N N . SER A 1 175 ? -3.600 -2.449 12.730 1.00 89.12 175 SER A N 1
ATOM 1418 C CA . SER A 1 175 ? -2.531 -1.480 12.486 1.00 89.12 175 SER A CA 1
ATOM 1419 C C . SER A 1 175 ? -2.110 -0.750 13.761 1.00 89.12 175 SER A C 1
ATOM 1421 O O . SER A 1 175 ? -2.776 -0.806 14.798 1.00 89.12 175 SER A O 1
ATOM 1423 N N . ILE A 1 176 ? -0.955 -0.087 13.696 1.00 91.75 176 ILE A N 1
ATOM 1424 C CA . ILE A 1 176 ? -0.319 0.605 14.822 1.00 91.75 176 ILE A CA 1
ATOM 1425 C C . ILE A 1 176 ? 0.182 1.967 14.349 1.00 91.75 176 ILE A C 1
ATOM 1427 O O . ILE A 1 176 ? 0.652 2.098 13.224 1.00 91.75 176 ILE A O 1
ATOM 1431 N N . MET A 1 177 ? 0.122 2.989 15.197 1.00 90.44 177 MET A N 1
ATOM 1432 C CA . MET A 1 177 ? 0.643 4.309 14.864 1.00 90.44 177 MET A CA 1
ATOM 1433 C C . MET A 1 177 ? 1.232 4.997 16.088 1.00 90.44 177 MET A C 1
ATOM 1435 O O . MET A 1 177 ? 0.582 5.151 17.124 1.00 90.44 177 MET A O 1
ATOM 1439 N N . GLN A 1 178 ? 2.475 5.447 15.940 1.00 91.00 178 GLN A N 1
ATOM 1440 C CA . GLN A 1 178 ? 3.157 6.200 16.981 1.00 91.00 178 GLN A CA 1
ATOM 1441 C C . GLN A 1 178 ? 2.479 7.567 17.210 1.00 91.00 178 GLN A C 1
ATOM 1443 O O . GLN A 1 178 ? 2.024 8.198 16.250 1.00 91.00 178 GLN A O 1
ATOM 1448 N N . PRO A 1 179 ? 2.456 8.067 18.457 1.00 91.81 179 PRO A N 1
ATOM 1449 C CA . PRO A 1 179 ? 3.099 7.467 19.625 1.00 91.81 179 PRO A CA 1
ATOM 1450 C C . PRO A 1 179 ? 2.211 6.488 20.401 1.00 91.81 179 PRO A C 1
ATOM 1452 O O . PRO A 1 179 ? 2.729 5.810 21.276 1.00 91.81 179 PRO A O 1
ATOM 1455 N N . GLU A 1 180 ? 0.902 6.425 20.144 1.00 92.56 180 GLU A N 1
ATOM 1456 C CA . GLU A 1 180 ? -0.049 5.879 21.127 1.00 92.56 180 GLU A CA 1
ATOM 1457 C C . GLU A 1 180 ? -1.186 5.014 20.569 1.00 92.56 180 GLU A C 1
ATOM 1459 O O . GLU A 1 180 ? -1.910 4.414 21.354 1.00 92.56 180 GLU A O 1
ATOM 1464 N N . PHE A 1 181 ? -1.373 4.904 19.255 1.00 91.06 181 PHE A N 1
ATOM 1465 C CA . PHE A 1 181 ? -2.588 4.297 18.709 1.00 91.06 181 PHE A CA 1
ATOM 1466 C C . PHE A 1 181 ? -2.392 2.844 18.274 1.00 91.06 181 PHE A C 1
ATOM 1468 O O . PHE A 1 181 ? -1.493 2.515 17.498 1.00 91.06 181 PHE A O 1
ATOM 1475 N N . LEU A 1 182 ? -3.297 1.984 18.733 1.00 91.88 182 LEU A N 1
ATOM 1476 C CA . LEU A 1 182 ? -3.506 0.621 18.252 1.00 91.88 182 LEU A CA 1
ATOM 1477 C C . LEU A 1 182 ? -4.885 0.564 17.609 1.00 91.88 182 LEU A C 1
ATOM 1479 O O . LEU A 1 182 ? -5.865 0.861 18.283 1.00 91.88 182 LEU A O 1
ATOM 1483 N N . PHE A 1 183 ? -4.995 0.168 16.346 1.00 88.62 183 PHE A N 1
ATOM 1484 C CA . PHE A 1 183 ? -6.289 0.099 15.670 1.00 88.62 183 PHE A CA 1
ATOM 1485 C C . PHE A 1 183 ? -6.747 -1.341 15.506 1.00 88.62 183 PHE A C 1
ATOM 1487 O O . PHE A 1 183 ? -5.983 -2.218 15.103 1.00 88.62 183 PHE A O 1
ATOM 1494 N N . GLN A 1 184 ? -8.027 -1.561 15.777 1.00 88.31 184 GLN A N 1
ATOM 1495 C CA . GLN A 1 184 ? -8.718 -2.805 15.501 1.00 88.31 184 GLN A CA 1
ATOM 1496 C C . GLN A 1 184 ? -9.988 -2.499 14.712 1.00 88.31 184 GLN A C 1
ATOM 1498 O O . GLN A 1 184 ? -10.920 -1.879 15.225 1.00 88.31 184 GLN A O 1
ATOM 1503 N N . ILE A 1 185 ? -10.028 -2.937 13.461 1.00 83.94 185 ILE A N 1
ATOM 1504 C CA . ILE A 1 185 ? -11.171 -2.762 12.574 1.00 83.94 185 ILE A CA 1
ATOM 1505 C C . ILE A 1 185 ? -12.164 -3.894 12.845 1.00 83.94 185 ILE A C 1
ATOM 1507 O O . ILE A 1 185 ? -11.810 -5.073 12.893 1.00 83.94 185 ILE A O 1
ATOM 1511 N N . THR A 1 186 ? -13.433 -3.555 13.063 1.00 80.06 186 THR A N 1
ATOM 1512 C CA . THR A 1 186 ? -14.471 -4.558 13.315 1.00 80.06 186 THR A CA 1
ATOM 1513 C C . THR A 1 186 ? -15.839 -4.094 12.838 1.00 80.06 186 THR A C 1
ATOM 1515 O O . THR A 1 186 ? -16.260 -2.972 13.091 1.00 80.06 186 THR A O 1
ATOM 1518 N N . THR A 1 187 ? -16.576 -4.998 12.196 1.00 78.12 187 THR A N 1
ATOM 1519 C CA . THR A 1 187 ? -17.967 -4.782 11.766 1.00 78.12 187 THR A CA 1
ATOM 1520 C C . THR A 1 187 ? -18.990 -5.271 12.794 1.00 78.12 187 THR A C 1
ATOM 1522 O O . THR A 1 187 ? -20.195 -5.194 12.572 1.00 78.12 187 THR A O 1
ATOM 1525 N N . THR A 1 188 ? -18.527 -5.790 13.935 1.00 80.56 188 THR A N 1
ATOM 1526 C CA . THR A 1 188 ? -19.374 -6.363 14.992 1.00 80.56 188 THR A CA 1
ATOM 1527 C C . THR A 1 188 ? -18.856 -5.998 16.383 1.00 80.56 188 THR A C 1
ATOM 1529 O O . THR A 1 188 ? -17.675 -5.679 16.552 1.00 80.56 188 THR A O 1
ATOM 1532 N N . GLN A 1 189 ? -19.723 -6.080 17.398 1.00 84.69 189 GLN A N 1
ATOM 1533 C CA . GLN A 1 189 ? -19.328 -5.928 18.800 1.00 84.69 189 GLN A CA 1
ATOM 1534 C C . GLN A 1 189 ? -18.332 -7.025 19.193 1.00 84.69 189 GLN A C 1
ATOM 1536 O O . GLN A 1 189 ? -18.669 -8.211 19.229 1.00 84.69 189 GLN A O 1
ATOM 1541 N N . LYS A 1 190 ? -17.111 -6.633 19.562 1.00 80.88 190 LYS A N 1
ATOM 1542 C CA . LYS A 1 190 ? -16.138 -7.572 20.124 1.00 80.88 190 LYS A CA 1
ATOM 1543 C C . LYS A 1 190 ? -16.504 -7.896 21.570 1.00 80.88 190 LYS A C 1
ATOM 1545 O O . LYS A 1 190 ? -16.801 -7.009 22.368 1.00 80.88 190 LYS A O 1
ATOM 1550 N N . SER A 1 191 ? -16.465 -9.181 21.911 1.00 75.75 191 SER A N 1
ATOM 1551 C CA . SER A 1 191 ? -16.624 -9.655 23.291 1.00 75.75 191 SER A CA 1
ATOM 1552 C C . SER A 1 191 ? -15.285 -9.784 24.022 1.00 75.75 191 SER A C 1
ATOM 1554 O O . SER A 1 191 ? -15.250 -9.649 25.245 1.00 75.75 191 SER A O 1
ATOM 1556 N N . LYS A 1 192 ? -14.193 -10.037 23.282 1.00 81.00 192 LYS A N 1
ATOM 1557 C CA . LYS A 1 192 ? -12.809 -10.169 23.767 1.00 81.00 192 LYS A CA 1
ATOM 1558 C C . LYS A 1 192 ? -11.813 -9.748 22.679 1.00 81.00 192 LYS A C 1
ATOM 1560 O O . LYS A 1 192 ? -12.115 -9.867 21.490 1.00 81.00 192 LYS A O 1
ATOM 1565 N N . VAL A 1 193 ? -10.617 -9.335 23.096 1.00 81.75 193 VAL A N 1
ATOM 1566 C CA . VAL A 1 193 ? -9.441 -9.116 22.234 1.00 81.75 193 VAL A CA 1
ATOM 1567 C C . VAL A 1 193 ? -8.335 -10.097 22.647 1.00 81.75 193 VAL A C 1
ATOM 1569 O O . VAL A 1 193 ? -8.217 -10.383 23.842 1.00 81.75 193 VAL A O 1
ATOM 1572 N N . PRO A 1 194 ? -7.529 -10.643 21.714 1.00 86.19 194 PRO A N 1
ATOM 1573 C CA . PRO A 1 194 ? -6.360 -11.455 22.056 1.00 86.19 194 PRO A CA 1
ATOM 1574 C C . PRO A 1 194 ? -5.328 -10.658 22.870 1.00 86.19 194 PRO A C 1
ATOM 1576 O O . PRO A 1 194 ? -4.538 -9.890 22.321 1.00 86.19 194 PRO A O 1
ATOM 1579 N N . LEU A 1 195 ? -5.346 -10.840 24.193 1.00 86.31 195 LEU A N 1
ATOM 1580 C CA . LEU A 1 195 ? -4.591 -10.014 25.139 1.00 86.31 195 LEU A CA 1
ATOM 1581 C C . LEU A 1 195 ? -3.074 -10.080 24.916 1.00 86.31 195 LEU A C 1
ATOM 1583 O O . LEU A 1 195 ? -2.418 -9.044 24.933 1.00 86.31 195 LEU A O 1
ATOM 1587 N N . ASP A 1 196 ? -2.519 -11.264 24.647 1.00 87.75 196 ASP A N 1
ATOM 1588 C CA . ASP A 1 196 ? -1.072 -11.425 24.443 1.00 87.75 196 ASP A CA 1
ATOM 1589 C C . ASP A 1 196 ? -0.567 -10.621 23.240 1.00 87.75 196 ASP A C 1
ATOM 1591 O O . ASP A 1 196 ? 0.449 -9.929 23.326 1.00 87.75 196 ASP A O 1
ATOM 1595 N N . GLY A 1 197 ? -1.311 -10.660 22.130 1.00 88.00 197 GLY A N 1
ATOM 1596 C CA . GLY A 1 197 ? -0.992 -9.882 20.934 1.00 88.00 197 GLY A CA 1
ATOM 1597 C C . GLY A 1 197 ? -1.135 -8.380 21.174 1.00 88.00 197 GLY A C 1
ATOM 1598 O O . GLY A 1 197 ? -0.293 -7.602 20.729 1.00 88.00 197 GLY A O 1
ATOM 1599 N N . LEU A 1 198 ? -2.163 -7.976 21.926 1.00 89.88 198 LEU A N 1
ATOM 1600 C CA . LEU A 1 198 ? -2.406 -6.577 22.266 1.00 89.88 198 LEU A CA 1
ATOM 1601 C C . LEU A 1 198 ? -1.276 -6.012 23.137 1.00 89.88 198 LEU A C 1
ATOM 1603 O O . LEU A 1 198 ? -0.760 -4.935 22.853 1.00 89.88 198 LEU A O 1
ATOM 1607 N N . LEU A 1 199 ? -0.852 -6.756 24.163 1.00 91.31 199 LEU A N 1
ATOM 1608 C CA . LEU A 1 199 ? 0.259 -6.376 25.040 1.00 91.31 199 LEU A CA 1
ATOM 1609 C C . LEU A 1 199 ? 1.603 -6.362 24.302 1.00 91.31 199 LEU A C 1
ATOM 1611 O O . LEU A 1 199 ? 2.466 -5.536 24.594 1.00 91.31 199 LEU A O 1
ATOM 1615 N N . ALA A 1 200 ? 1.811 -7.273 23.350 1.00 91.88 200 ALA A N 1
ATOM 1616 C CA . ALA A 1 200 ? 3.012 -7.268 22.521 1.00 91.88 200 ALA A CA 1
ATOM 1617 C C . ALA A 1 200 ? 3.080 -6.021 21.625 1.00 91.88 200 ALA A C 1
ATOM 1619 O O . ALA A 1 200 ? 4.146 -5.410 21.515 1.00 91.88 200 ALA A O 1
ATOM 1620 N N . ALA A 1 201 ? 1.948 -5.627 21.032 1.00 91.94 201 ALA A N 1
ATOM 1621 C CA . ALA A 1 201 ? 1.831 -4.427 20.211 1.00 91.94 201 ALA A CA 1
ATOM 1622 C C . ALA A 1 201 ? 1.969 -3.141 21.041 1.00 91.94 201 ALA A C 1
ATOM 1624 O O . ALA A 1 201 ? 2.701 -2.234 20.651 1.00 91.94 201 ALA A O 1
ATOM 1625 N N . SER A 1 202 ? 1.338 -3.079 22.218 1.00 92.81 202 SER A N 1
ATOM 1626 C CA . SER A 1 202 ? 1.374 -1.893 23.079 1.00 92.81 202 SER A CA 1
ATOM 1627 C C . SER A 1 202 ? 2.785 -1.543 23.558 1.00 92.81 202 SER A C 1
ATOM 1629 O O . SER A 1 202 ? 3.130 -0.371 23.652 1.00 9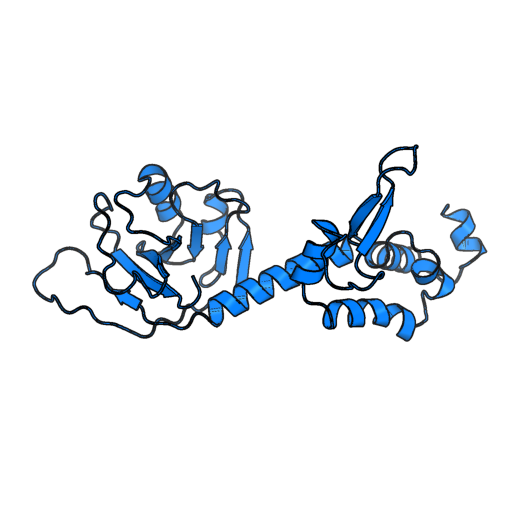2.81 202 SER A O 1
ATOM 1631 N N . ARG A 1 203 ? 3.650 -2.542 23.769 1.00 93.31 203 ARG A N 1
ATOM 1632 C CA . ARG A 1 203 ? 5.068 -2.348 24.135 1.00 93.31 203 ARG A CA 1
ATOM 1633 C C . ARG A 1 203 ? 5.923 -1.696 23.043 1.00 93.31 203 ARG A C 1
ATOM 1635 O O . ARG A 1 203 ? 7.059 -1.315 23.326 1.00 93.31 203 ARG A O 1
ATOM 1642 N N . GLN A 1 204 ? 5.420 -1.610 21.811 1.00 93.94 204 GLN A N 1
ATOM 1643 C CA . GLN A 1 204 ? 6.128 -0.962 20.700 1.00 93.94 204 GLN A CA 1
ATOM 1644 C C . GLN A 1 204 ? 5.861 0.541 20.625 1.00 93.94 204 GLN A C 1
ATOM 1646 O O . GLN A 1 204 ? 6.593 1.256 19.942 1.00 93.94 204 GLN A O 1
ATOM 1651 N N . LEU A 1 205 ? 4.823 1.017 21.312 1.00 94.38 205 LEU A N 1
ATOM 1652 C CA . LEU A 1 205 ? 4.429 2.417 21.328 1.00 94.38 205 LEU A CA 1
ATOM 1653 C C . LEU A 1 205 ? 5.351 3.251 22.226 1.00 94.38 205 LEU A C 1
ATOM 1655 O O . LEU A 1 205 ? 5.860 2.779 23.244 1.00 94.38 205 LEU A O 1
ATOM 1659 N N . HIS A 1 206 ? 5.570 4.506 21.838 1.00 93.38 206 HIS A N 1
ATOM 1660 C CA . HIS A 1 206 ? 6.350 5.474 22.615 1.00 93.38 206 HIS A CA 1
ATOM 1661 C C . HIS A 1 206 ? 5.538 6.169 23.717 1.00 93.38 206 HIS A C 1
ATOM 1663 O O . HIS A 1 206 ? 6.122 6.698 24.662 1.00 93.38 206 HIS A O 1
ATOM 1669 N N . GLY A 1 207 ? 4.213 6.198 23.584 1.00 90.94 207 GLY A N 1
ATOM 1670 C CA . GLY A 1 207 ? 3.274 6.835 24.501 1.00 90.94 207 GLY A CA 1
ATOM 1671 C C . GLY A 1 207 ? 2.364 5.842 25.220 1.00 90.94 207 GLY A C 1
ATOM 1672 O O . GLY A 1 207 ? 2.499 4.625 25.086 1.00 90.94 207 GLY A O 1
ATOM 1673 N N . THR A 1 208 ? 1.419 6.383 25.989 1.00 90.94 208 THR A N 1
ATOM 1674 C CA . THR A 1 208 ? 0.395 5.593 26.682 1.00 90.94 208 THR A CA 1
ATOM 1675 C C . THR A 1 208 ? -0.551 4.964 25.658 1.00 90.94 208 THR A C 1
ATOM 1677 O O . THR A 1 208 ? -1.188 5.705 24.914 1.00 90.94 208 THR A O 1
ATOM 1680 N N . PRO A 1 209 ? -0.673 3.628 25.600 1.00 92.06 209 PRO A N 1
ATOM 1681 C CA . PRO A 1 209 ? -1.471 2.964 24.578 1.00 92.06 209 PRO A CA 1
ATOM 1682 C C . PRO A 1 209 ? -2.959 3.337 24.614 1.00 92.06 209 PRO A C 1
ATOM 1684 O O . PRO A 1 209 ? -3.608 3.302 25.661 1.00 92.06 209 PRO A O 1
ATOM 1687 N N . LYS A 1 210 ? -3.511 3.596 23.432 1.00 90.12 210 LYS A N 1
ATOM 1688 C CA . LYS A 1 210 ? -4.932 3.805 23.156 1.00 90.12 210 LYS A CA 1
ATOM 1689 C C . LYS A 1 210 ? -5.392 2.747 22.163 1.00 90.12 210 LYS A C 1
ATOM 1691 O O . LYS A 1 210 ? -4.876 2.669 21.047 1.00 90.12 210 LYS A O 1
ATOM 1696 N N . LEU A 1 211 ? -6.361 1.931 22.567 1.00 90.31 211 LEU A N 1
ATOM 1697 C CA . LEU A 1 211 ? -6.985 0.936 21.704 1.00 90.31 211 LEU A CA 1
ATOM 1698 C C . LEU A 1 211 ? -8.197 1.542 20.998 1.00 90.31 211 LEU A C 1
ATOM 1700 O O . LEU A 1 211 ? -9.207 1.867 21.614 1.00 90.31 211 LEU A O 1
ATOM 1704 N N . CYS A 1 212 ? -8.093 1.656 19.687 1.00 87.88 212 CYS A N 1
ATOM 1705 C CA . CYS A 1 212 ? -9.053 2.274 18.797 1.00 87.88 212 CYS A CA 1
ATOM 1706 C C . CYS A 1 212 ? -9.849 1.206 18.039 1.00 87.88 212 CYS A C 1
ATOM 1708 O O . CYS A 1 212 ? -9.337 0.588 17.106 1.00 87.88 212 CYS A O 1
ATOM 1710 N N . PHE A 1 213 ? -11.118 1.015 18.396 1.00 87.38 213 PHE A N 1
ATOM 1711 C CA . PHE A 1 213 ? -12.060 0.212 17.623 1.00 87.38 213 PHE A CA 1
ATOM 1712 C C . PHE A 1 213 ? -12.613 1.037 16.466 1.00 87.38 213 PHE A C 1
ATOM 1714 O O . PHE A 1 213 ? -13.347 2.001 16.671 1.00 87.38 213 PHE A O 1
ATOM 1721 N N . VAL A 1 214 ? -12.259 0.653 15.247 1.00 84.81 214 VAL A N 1
ATOM 1722 C CA . VAL A 1 214 ? -12.728 1.298 14.021 1.00 84.81 214 VAL A CA 1
ATOM 1723 C C . VAL A 1 214 ? -13.948 0.533 13.530 1.00 84.81 214 VAL A C 1
ATOM 1725 O O . VAL A 1 214 ? -13.849 -0.657 13.222 1.00 84.81 214 VAL A O 1
ATOM 1728 N N . VAL A 1 215 ? -15.103 1.197 13.514 1.00 81.56 215 VAL A N 1
ATOM 1729 C CA . VAL A 1 215 ? -16.401 0.541 13.330 1.00 81.56 215 VAL A CA 1
ATOM 1730 C C . VAL A 1 215 ? -17.285 1.252 12.309 1.00 81.56 215 VAL A C 1
ATOM 1732 O O . VAL A 1 215 ? -17.196 2.473 12.161 1.00 81.56 215 VAL A O 1
ATOM 1735 N N . PRO A 1 216 ? -18.185 0.515 11.641 1.00 80.12 216 PRO A N 1
ATOM 1736 C CA . PRO A 1 216 ? -19.189 1.103 10.768 1.00 80.12 216 PRO A CA 1
ATOM 1737 C C . PRO A 1 216 ? -20.207 1.963 11.537 1.00 80.12 216 PRO A C 1
ATOM 1739 O O . PRO A 1 216 ? -20.517 1.698 12.708 1.00 80.12 216 PRO A O 1
ATOM 1742 N N . SER A 1 217 ? -20.774 2.976 10.869 1.00 79.88 217 SER A N 1
ATOM 1743 C CA . SER A 1 217 ? -21.779 3.902 11.433 1.00 79.88 217 SER A CA 1
ATOM 1744 C C . SER A 1 217 ? -22.950 3.204 12.127 1.00 79.88 217 SER A C 1
ATOM 1746 O O . SER A 1 217 ? -23.476 3.691 13.129 1.00 79.88 217 SER A O 1
ATOM 1748 N N . GLN A 1 218 ? -23.343 2.041 11.610 1.00 82.56 218 GLN A N 1
ATOM 1749 C CA . GLN A 1 218 ? -24.467 1.234 12.073 1.00 82.56 218 GLN A CA 1
ATOM 1750 C C . GLN A 1 218 ? -24.278 0.773 13.521 1.00 82.56 218 GLN A C 1
ATOM 1752 O O . GLN A 1 218 ? -25.259 0.688 14.253 1.00 82.56 218 GLN A O 1
ATOM 1757 N N . ILE A 1 219 ? -23.038 0.495 13.944 1.00 83.44 219 ILE A N 1
ATOM 1758 C CA . ILE A 1 219 ? -22.750 0.005 15.301 1.00 83.44 219 ILE A CA 1
ATOM 1759 C C . ILE A 1 219 ? -22.061 1.048 16.179 1.00 83.44 219 ILE A C 1
ATOM 1761 O O . ILE A 1 219 ? -22.025 0.877 17.394 1.00 83.44 219 ILE A O 1
ATOM 1765 N N . PHE A 1 220 ? -21.552 2.144 15.605 1.00 82.12 220 PHE A N 1
ATOM 1766 C CA . PHE A 1 220 ? -20.827 3.191 16.330 1.00 82.12 220 PHE A CA 1
ATOM 1767 C C . PHE A 1 220 ? -21.568 3.693 17.571 1.00 82.12 220 PHE A C 1
ATOM 1769 O O . PHE A 1 220 ? -20.973 3.877 18.634 1.00 82.12 220 PHE A O 1
ATOM 1776 N N . LYS A 1 221 ? -22.888 3.896 17.453 1.00 79.94 221 LYS A N 1
ATOM 1777 C CA . LYS A 1 221 ? -23.671 4.462 18.553 1.00 79.94 221 LYS A CA 1
ATOM 1778 C C . LYS A 1 221 ? -23.874 3.516 19.732 1.00 79.94 221 LYS A C 1
ATOM 1780 O O . LYS A 1 221 ? -24.122 3.981 20.842 1.00 79.94 221 LYS A O 1
ATOM 1785 N N . GLU A 1 222 ? -23.794 2.220 19.474 1.00 83.88 222 GLU A N 1
ATOM 1786 C CA . GLU A 1 222 ? -24.131 1.158 20.419 1.00 83.88 222 GLU A CA 1
ATOM 1787 C C . GLU A 1 222 ? -22.901 0.348 20.840 1.00 83.88 222 GLU A C 1
ATOM 1789 O O . GLU A 1 222 ? -23.016 -0.537 21.690 1.00 83.88 222 GLU A O 1
ATOM 1794 N N . TYR A 1 223 ? -21.732 0.652 20.264 1.00 84.50 223 TYR A N 1
ATOM 1795 C CA . TYR A 1 223 ? -20.491 -0.049 20.546 1.00 84.50 223 TYR A CA 1
ATOM 1796 C C . TYR A 1 223 ? -20.091 0.140 22.007 1.00 84.50 223 TYR A C 1
ATOM 1798 O O . TYR A 1 223 ? -19.988 1.259 22.512 1.00 84.50 223 TYR A O 1
ATOM 1806 N N . LYS A 1 224 ? -19.856 -0.977 22.691 1.00 84.12 224 LYS A N 1
ATOM 1807 C CA . LYS A 1 224 ? -19.490 -1.014 24.106 1.00 84.12 224 LYS A CA 1
ATOM 1808 C C . LYS A 1 224 ? -18.025 -1.367 24.273 1.00 84.12 224 LYS A C 1
ATOM 1810 O O . LYS A 1 224 ? -17.440 -2.063 23.443 1.00 84.12 224 LYS A O 1
ATOM 1815 N N . PHE A 1 225 ? -17.481 -0.954 25.411 1.00 81.31 225 PHE A N 1
ATOM 1816 C CA . PHE A 1 225 ? -16.175 -1.388 25.878 1.00 81.31 225 PHE A CA 1
ATOM 1817 C C . PHE A 1 225 ? -16.008 -2.899 25.813 1.00 81.31 225 PHE A C 1
ATOM 1819 O O . PHE A 1 225 ? -16.900 -3.662 26.198 1.00 81.31 225 PHE A O 1
ATOM 1826 N N . VAL A 1 226 ? -14.821 -3.318 25.390 1.00 85.00 226 VAL A N 1
ATOM 1827 C CA . VAL A 1 226 ? -14.433 -4.717 25.451 1.00 85.00 226 VAL A CA 1
ATOM 1828 C C . VAL A 1 226 ? -13.866 -5.010 26.836 1.00 85.00 226 VAL A C 1
ATOM 1830 O O . VAL A 1 226 ? -13.072 -4.247 27.389 1.00 85.00 226 VAL A O 1
ATOM 1833 N N . ASN A 1 227 ? -14.295 -6.129 27.413 1.00 83.56 227 ASN A N 1
ATOM 1834 C CA . ASN A 1 227 ? -13.806 -6.591 28.707 1.00 83.56 227 ASN A CA 1
ATOM 1835 C C . ASN A 1 227 ? -12.406 -7.208 28.578 1.00 83.56 227 ASN A C 1
ATOM 1837 O O . ASN A 1 227 ? -12.067 -7.799 27.553 1.00 83.56 227 ASN A O 1
ATOM 1841 N N . GLY A 1 228 ? -11.623 -7.146 29.658 1.00 83.44 228 GLY A N 1
ATOM 1842 C CA . GLY A 1 228 ? -10.292 -7.763 29.720 1.00 83.44 228 GLY A CA 1
ATOM 1843 C C . GLY A 1 228 ? -9.164 -6.918 29.122 1.00 83.44 228 GLY A C 1
ATOM 1844 O O . GLY A 1 228 ? -8.060 -7.430 28.960 1.00 83.44 228 GLY A O 1
ATOM 1845 N N . ILE A 1 229 ? -9.431 -5.648 28.810 1.00 85.88 229 ILE A N 1
ATOM 1846 C CA . ILE A 1 229 ? -8.407 -4.665 28.444 1.00 85.88 229 ILE A CA 1
ATOM 1847 C C . ILE A 1 229 ? -7.748 -4.123 29.729 1.00 85.88 229 ILE A C 1
ATOM 1849 O O . ILE A 1 229 ? -8.471 -3.893 30.705 1.00 85.88 229 ILE A O 1
ATOM 1853 N N . PRO A 1 230 ? -6.410 -3.950 29.764 1.00 86.44 230 PRO A N 1
ATOM 1854 C CA . PRO A 1 230 ? -5.705 -3.353 30.901 1.00 86.44 230 PRO A CA 1
ATOM 1855 C C . PRO A 1 230 ? -6.275 -1.987 31.314 1.00 86.44 230 PRO A C 1
ATOM 1857 O O . PRO A 1 230 ? -6.679 -1.202 30.461 1.00 86.44 230 PRO A O 1
ATOM 1860 N N . GLU A 1 231 ? -6.308 -1.692 32.619 1.00 81.44 231 GLU A N 1
ATOM 1861 C CA . GLU A 1 231 ? -6.904 -0.445 33.140 1.00 81.44 231 GLU A CA 1
ATOM 1862 C C . GLU A 1 231 ? -6.125 0.820 32.744 1.00 81.44 231 GLU A C 1
ATOM 1864 O O . GLU A 1 231 ? -6.686 1.912 32.753 1.00 81.44 231 GLU A O 1
ATOM 1869 N N . ASP A 1 232 ? -4.848 0.676 32.391 1.00 83.00 232 ASP A N 1
ATOM 1870 C CA . ASP A 1 232 ? -3.954 1.736 31.921 1.00 83.00 232 ASP A CA 1
ATOM 1871 C C . ASP A 1 232 ? -4.059 2.001 30.408 1.00 83.00 232 ASP A C 1
ATOM 1873 O O . ASP A 1 232 ? -3.386 2.895 29.896 1.00 83.00 232 ASP A O 1
ATOM 1877 N N . MET A 1 233 ? -4.905 1.252 29.694 1.00 86.81 233 MET A N 1
ATOM 1878 C CA . MET A 1 233 ? -5.133 1.399 28.259 1.00 86.81 233 MET A CA 1
ATOM 1879 C C . MET A 1 233 ? -6.531 1.959 27.990 1.00 86.81 233 MET A C 1
ATOM 1881 O O . MET A 1 233 ? -7.548 1.321 28.268 1.00 86.81 233 MET A O 1
ATOM 1885 N N . GLU A 1 234 ? -6.588 3.152 27.401 1.00 86.75 234 GLU A N 1
ATOM 1886 C CA . GLU A 1 234 ? -7.859 3.768 27.018 1.00 86.75 234 GLU A CA 1
ATOM 1887 C C . GLU A 1 234 ? -8.490 3.042 25.825 1.00 86.75 234 GLU A C 1
ATOM 1889 O O . GLU A 1 234 ? -7.785 2.575 24.927 1.00 86.75 234 GLU A O 1
ATOM 1894 N N . GLN A 1 235 ? -9.825 2.999 25.776 1.00 87.50 235 GLN A N 1
ATOM 1895 C CA . GLN A 1 235 ? -10.563 2.463 24.632 1.00 87.50 235 GLN A CA 1
ATOM 1896 C C . GLN A 1 235 ? -11.314 3.579 23.908 1.00 87.50 235 GLN A C 1
ATOM 1898 O O . GLN A 1 235 ? -12.018 4.391 24.498 1.00 87.50 235 GLN A O 1
ATOM 1903 N N . TRP A 1 236 ? -11.157 3.617 22.597 1.00 86.00 236 TRP A N 1
ATOM 1904 C CA . TRP A 1 236 ? -11.708 4.639 21.723 1.00 86.00 236 TRP A CA 1
ATOM 1905 C C . TRP A 1 236 ? -12.528 3.949 20.641 1.00 86.00 236 TRP A C 1
ATOM 1907 O O . TRP A 1 236 ? -12.162 2.867 20.186 1.00 86.00 236 TRP A O 1
ATOM 1917 N N . VAL A 1 237 ? -13.623 4.570 20.210 1.00 83.88 237 VAL A N 1
ATOM 1918 C CA . VAL A 1 237 ? -14.408 4.090 19.068 1.00 83.88 237 VAL A CA 1
ATOM 1919 C C . VAL A 1 237 ? -14.388 5.158 17.987 1.00 83.88 237 VAL A C 1
ATOM 1921 O O . VAL A 1 237 ? -14.663 6.328 18.262 1.00 83.88 237 VAL A O 1
ATOM 1924 N N . LEU A 1 238 ? -14.037 4.751 16.770 1.00 81.75 238 LEU A N 1
ATOM 1925 C CA . LEU A 1 238 ? -13.943 5.601 15.590 1.00 81.75 238 LEU A CA 1
ATOM 1926 C C . LEU A 1 238 ? -15.030 5.180 14.610 1.00 81.75 238 LEU A C 1
ATOM 1928 O O . LEU A 1 238 ? -15.098 4.009 14.234 1.00 81.75 238 LEU A O 1
ATOM 1932 N N . GLU A 1 239 ? -15.866 6.129 14.202 1.00 77.38 239 GLU A N 1
ATOM 1933 C CA . GLU A 1 239 ? -16.860 5.904 13.162 1.00 77.38 239 GLU A CA 1
ATOM 1934 C C . GLU A 1 239 ? -16.208 5.975 11.781 1.00 77.38 239 GLU A C 1
ATOM 1936 O O . GLU A 1 239 ? -15.561 6.962 11.435 1.00 77.38 239 GLU A O 1
ATOM 1941 N N . VAL A 1 240 ? -16.430 4.954 10.958 1.00 70.62 240 VAL A N 1
ATOM 1942 C CA . VAL A 1 240 ? -16.109 4.984 9.531 1.00 70.62 240 VAL A CA 1
ATOM 1943 C C . VAL A 1 240 ? -17.405 4.759 8.750 1.00 70.62 240 VAL A C 1
ATOM 1945 O O . VAL A 1 240 ? -17.928 3.646 8.760 1.00 70.62 240 VAL A O 1
ATOM 1948 N N . PRO A 1 241 ? -17.943 5.779 8.057 1.00 57.28 241 PRO A N 1
ATOM 1949 C CA . PRO A 1 241 ? -19.273 5.703 7.450 1.00 57.28 241 PRO A CA 1
ATOM 1950 C C . PRO A 1 241 ? -19.416 4.735 6.277 1.00 57.28 241 PRO A C 1
ATOM 1952 O O . PRO A 1 241 ? -20.534 4.502 5.826 1.00 57.28 241 PRO A O 1
ATOM 1955 N N . TYR A 1 242 ? -18.306 4.208 5.763 1.00 60.00 242 TYR A N 1
ATOM 1956 C CA . TYR A 1 242 ? -18.275 3.358 4.571 1.00 60.00 242 TYR A CA 1
ATOM 1957 C C . TYR A 1 242 ? -17.742 1.942 4.844 1.00 60.00 242 TYR A C 1
ATOM 1959 O O . TYR A 1 242 ? -17.455 1.219 3.890 1.00 60.00 242 TYR A O 1
ATOM 1967 N N . LEU A 1 243 ? -17.578 1.565 6.121 1.00 48.22 243 LEU A N 1
ATOM 1968 C CA . LEU A 1 243 ? -17.346 0.173 6.531 1.00 48.22 243 LEU A CA 1
ATOM 1969 C C . LEU A 1 243 ? -18.661 -0.605 6.681 1.00 48.22 243 LEU A C 1
ATOM 1971 O O . LEU A 1 243 ? -19.730 0.035 6.806 1.00 48.22 243 LEU A O 1
#

Organism: NCBI:txid51714

Secondary structure (DSSP, 8-state):
--HHHHHHH-TTS-HHHHHHHHHHHTT-HIIIIITTT-HHHHHHHHHHHHH--HHHHHHHHH-TTTS----TTTEEEEEESSSSSEEEEEESSHHHHHHHHHHHHHHHHHHHHH----EEEE--SS-S------EE-------EEEE-SSGGGGGGSPTTEEEE-SSS-SSS-SEEETTTEEEEE-SS--S---HHHHHHHHTT-SS--EEEEEEEHHHHTT--PPTT--TTSEEEEEEETT-

Nearest PDB structures (foldseek):
  7xuh-assembly1_A  TM=1.544E-01  e=7.878E+00  Homo sapiens

Solvent-accessible surface area (backbone atoms only — not comparable to full-atom values): 13879 Å² total; per-residue (Å²): 130,58,74,69,58,4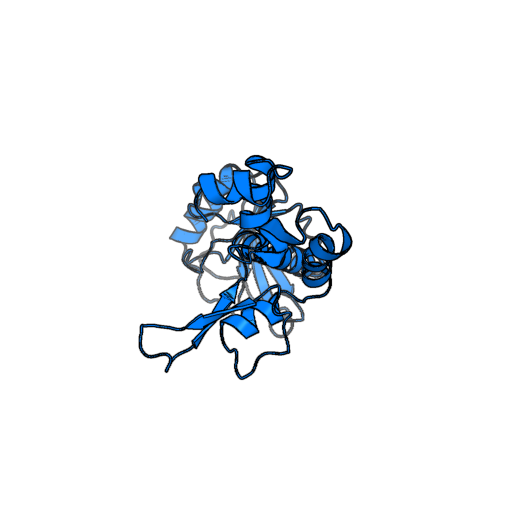4,53,73,77,43,66,88,60,49,75,66,57,40,50,55,30,31,42,55,49,30,92,39,60,59,59,37,57,80,33,55,85,37,62,73,65,56,46,50,51,55,52,51,58,72,74,50,60,55,65,43,52,50,34,28,42,78,42,54,95,80,34,63,95,60,61,72,79,48,38,36,84,41,65,49,77,94,73,70,82,40,74,47,44,39,64,36,18,69,45,46,46,54,52,40,52,52,47,48,51,50,50,49,48,47,50,60,55,65,47,54,47,45,26,38,52,54,63,75,60,98,70,79,93,78,96,67,85,51,71,40,87,46,77,72,70,69,81,45,78,42,79,38,94,49,70,74,57,58,50,74,52,58,69,27,33,43,33,33,51,91,55,86,81,49,82,38,43,63,31,39,30,40,42,28,44,36,31,32,75,42,93,63,87,59,74,63,68,48,55,71,49,41,55,59,54,48,71,35,38,84,42,74,39,32,43,31,39,36,23,17,56,90,47,50,86,74,63,66,85,55,59,87,64,59,72,81,44,38,46,34,38,34,33,36,84,86,97

InterPro domains:
  IPR052980 Crinkler effector [PTHR33129] (8-225)

pLDDT: mean 81.06, std 13.39, range [36.09, 96.31]